Protein AF-A0A353LZK9-F1 (afdb_monomer_lite)

Foldseek 3Di:
DDDPVVVVVLVVVLLVQLVVQLVVLVVVLVVVCVVLVLAQDDPPQCVPPQQVVCVVVVDDDDVSQQSNVCRPVSHRDNPDDRSSCCRNPVDVVVDVVVCVQVVQQQLCCCVVPVPDDDPQQQWDQDPNWIAGSVRDTDDPVVRLVSQLVDQWDKDDGRGPDDPPPLIDIAHHPSSDSVNVSVSSD

Sequence (185 aa):
MRSDARRMLDTVFGAIEAKYRGHHYRRSTKRRLRQSDGGYRNDKEYKSIVVPYWQRFGQRPRQYWYSLFCVRSKQMDPRYIPDDMWFARVLPYYSNMQFRRAYEDKCMHSVLFPELSRPKTIVMNIAGVFYDGSFRIIGKEEAVQTCLREHEFLIKPSIDSGEGRLITFFSGDEVNRDAIQKTID

Radius of gyration: 21.45 Å; chains: 1; bounding box: 53×30×54 Å

Secondary structure (DSSP, 8-state):
---HHHHHHHHHHHHHHHHHHHHHHHHHHHHHHHHTTT----HHHIIIIIHHHHHTTT----HHHHHHHTTTT-S--TTPPPHHHIIIIIHHHHS-GGGHHHHS-TTTHHHH-TTS------EEEETTEEEETTS-EE-HHHHHHHHHT-SEEEE--SSS--TTTT-EEEEGGG--HHHHHHHH-

pLDDT: mean 92.76, std 5.36, range [59.0, 98.44]

Structure (mmCIF, N/CA/C/O backbone):
data_AF-A0A353LZK9-F1
#
_entry.id   AF-A0A353LZK9-F1
#
loop_
_atom_site.group_PDB
_atom_site.id
_atom_site.type_symbol
_atom_site.label_atom_id
_atom_site.label_alt_id
_atom_site.label_comp_id
_atom_site.label_asym_id
_atom_site.label_entity_id
_atom_site.label_seq_id
_atom_site.pdbx_PDB_ins_code
_atom_site.Cartn_x
_atom_site.Cartn_y
_atom_site.Cartn_z
_atom_site.occupancy
_atom_site.B_iso_or_equiv
_atom_site.auth_seq_id
_atom_site.auth_comp_id
_atom_site.auth_asym_id
_atom_site.auth_atom_id
_atom_site.pdbx_PDB_model_num
ATOM 1 N N . MET A 1 1 ? -25.154 -0.385 -19.866 1.00 59.00 1 MET A N 1
ATOM 2 C CA . MET A 1 1 ? -24.100 0.126 -20.777 1.00 59.00 1 MET A CA 1
ATOM 3 C C . MET A 1 1 ? -23.653 1.496 -20.280 1.00 59.00 1 MET A C 1
ATOM 5 O O . MET A 1 1 ? -24.521 2.283 -19.924 1.00 59.00 1 MET A O 1
ATOM 9 N N . ARG A 1 2 ? -22.344 1.780 -20.181 1.00 74.88 2 ARG A N 1
ATOM 10 C CA . ARG A 1 2 ? -21.868 3.139 -19.838 1.00 74.88 2 ARG A CA 1
ATOM 11 C C . ARG A 1 2 ? -22.071 4.058 -21.046 1.00 74.88 2 ARG A C 1
ATOM 13 O O . ARG A 1 2 ? -21.853 3.607 -22.166 1.00 74.88 2 ARG A O 1
ATOM 20 N N . SER A 1 3 ? -22.460 5.313 -20.826 1.00 90.50 3 SER A N 1
ATOM 21 C CA . SER A 1 3 ? -22.534 6.300 -21.910 1.00 90.50 3 SER A CA 1
ATOM 22 C C . SER A 1 3 ? -21.141 6.595 -22.475 1.00 90.50 3 SER A C 1
ATOM 24 O O . SER A 1 3 ? -20.140 6.513 -21.754 1.00 90.50 3 SER A O 1
ATOM 26 N N . ASP A 1 4 ? -21.065 6.979 -23.750 1.00 91.56 4 ASP A N 1
ATOM 27 C CA . ASP A 1 4 ? -19.792 7.332 -24.393 1.00 91.56 4 ASP A CA 1
ATOM 28 C C . ASP A 1 4 ? -19.096 8.498 -23.683 1.00 91.56 4 ASP A C 1
ATOM 30 O O . ASP A 1 4 ? -17.884 8.459 -23.465 1.00 91.56 4 ASP A O 1
ATOM 34 N N . ALA A 1 5 ? -19.877 9.479 -23.219 1.00 91.31 5 ALA A N 1
ATOM 35 C CA . ALA A 1 5 ? -19.383 10.580 -22.398 1.00 91.31 5 ALA A CA 1
ATOM 36 C C . ALA A 1 5 ? -18.709 10.072 -21.113 1.00 91.31 5 ALA A C 1
ATOM 38 O O . ALA A 1 5 ? -17.608 10.506 -20.772 1.00 91.31 5 ALA A O 1
ATOM 39 N N . ARG A 1 6 ? -19.321 9.101 -20.418 1.00 87.81 6 ARG A N 1
ATOM 40 C CA . ARG A 1 6 ? -18.735 8.531 -19.200 1.00 87.81 6 ARG A CA 1
ATOM 41 C C . ARG A 1 6 ? -17.463 7.744 -19.498 1.00 87.81 6 ARG A C 1
ATOM 43 O O . ARG A 1 6 ? -16.485 7.890 -18.771 1.00 87.81 6 ARG A O 1
ATOM 50 N N . ARG A 1 7 ? -17.448 6.957 -20.577 1.00 87.00 7 A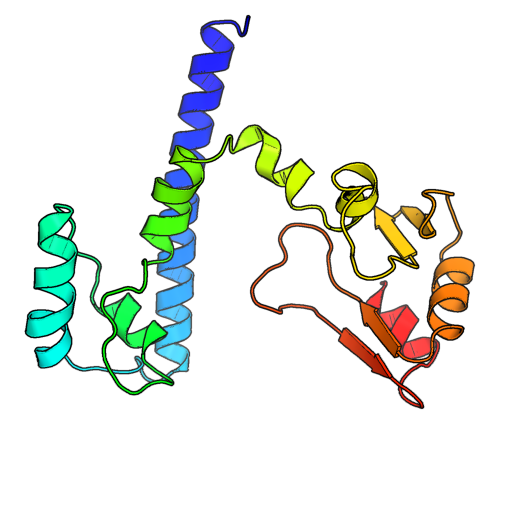RG A N 1
ATOM 51 C CA . ARG A 1 7 ? -16.252 6.218 -21.012 1.00 87.00 7 ARG A CA 1
ATOM 52 C C . ARG A 1 7 ? -15.091 7.167 -21.316 1.00 87.00 7 ARG A C 1
ATOM 54 O O . ARG A 1 7 ? -13.961 6.890 -20.917 1.00 87.00 7 ARG A O 1
ATOM 61 N N . MET A 1 8 ? -15.366 8.286 -21.984 1.00 90.25 8 MET A N 1
ATOM 62 C CA . MET A 1 8 ? -14.363 9.312 -22.267 1.00 90.25 8 MET A CA 1
ATOM 63 C C . MET A 1 8 ? -13.794 9.908 -20.974 1.00 90.25 8 MET A C 1
ATOM 65 O O . MET A 1 8 ? -12.577 9.937 -20.806 1.00 90.25 8 MET A O 1
ATOM 69 N N . LEU A 1 9 ? -14.655 10.316 -20.035 1.00 90.00 9 LEU A N 1
ATOM 70 C CA . LEU A 1 9 ? -14.226 10.869 -18.744 1.00 90.00 9 LEU A CA 1
ATOM 71 C C . LEU A 1 9 ? -13.387 9.875 -17.932 1.00 90.00 9 LEU A C 1
ATOM 73 O O . LEU A 1 9 ? -12.322 10.242 -17.440 1.00 90.00 9 LEU A O 1
ATOM 77 N N . ASP A 1 10 ? -13.823 8.615 -17.841 1.00 88.25 10 ASP A N 1
ATOM 78 C CA . ASP A 1 10 ? -13.082 7.561 -17.139 1.00 88.25 10 ASP A CA 1
ATOM 79 C C . ASP A 1 10 ? -11.691 7.345 -17.772 1.00 88.25 10 ASP A C 1
ATOM 81 O O . ASP A 1 10 ? -10.702 7.164 -17.061 1.00 88.25 10 ASP A O 1
ATOM 85 N N . THR A 1 11 ? -11.599 7.414 -19.106 1.00 88.81 11 THR A N 1
ATOM 86 C CA . THR A 1 11 ? -10.334 7.279 -19.851 1.00 88.81 11 THR A CA 1
ATOM 87 C C . THR A 1 11 ? -9.387 8.441 -19.561 1.00 88.81 11 THR A C 1
ATOM 89 O O . THR A 1 11 ? -8.207 8.229 -19.276 1.00 88.81 11 THR A O 1
ATOM 92 N N . VAL A 1 12 ? -9.898 9.675 -19.591 1.00 91.75 12 VAL A N 1
ATOM 93 C CA . VAL A 1 12 ? -9.116 10.878 -19.271 1.00 91.75 12 VAL A CA 1
ATOM 94 C C . VAL A 1 12 ? -8.623 10.825 -17.828 1.00 91.75 12 VAL A C 1
ATOM 96 O O . VAL A 1 12 ? -7.435 11.034 -17.578 1.00 91.75 12 VAL A O 1
ATOM 99 N N . PHE A 1 13 ? -9.506 10.483 -16.888 1.00 90.12 13 PHE A N 1
ATOM 100 C CA . PHE A 1 13 ? -9.150 10.330 -15.481 1.00 90.12 13 PHE A CA 1
ATOM 101 C C . PHE A 1 13 ? -8.054 9.275 -15.291 1.00 90.12 13 PHE A C 1
ATOM 103 O O . PHE A 1 13 ? -7.034 9.563 -14.665 1.00 90.12 13 PHE A O 1
ATOM 110 N N . GLY A 1 14 ? -8.210 8.093 -15.896 1.00 90.94 14 GLY A N 1
ATOM 111 C CA . GLY A 1 14 ? -7.209 7.028 -15.828 1.00 90.94 14 GLY A CA 1
ATOM 112 C C . GLY A 1 14 ? -5.849 7.459 -16.385 1.00 90.94 14 GLY A C 1
ATOM 113 O O . GLY A 1 14 ? -4.813 7.180 -15.781 1.00 90.94 14 GLY A O 1
ATOM 114 N N . ALA A 1 15 ? -5.831 8.210 -17.490 1.00 91.75 15 ALA A N 1
ATOM 115 C CA . ALA A 1 15 ? -4.596 8.738 -18.067 1.00 91.75 15 ALA A CA 1
ATOM 116 C C . ALA A 1 15 ? -3.911 9.778 -17.159 1.00 91.75 15 ALA A C 1
ATOM 118 O O . ALA A 1 15 ? -2.680 9.780 -17.038 1.00 91.75 15 ALA A O 1
ATOM 119 N N . ILE A 1 16 ? -4.685 10.654 -16.510 1.00 94.19 16 ILE A N 1
ATOM 120 C CA . ILE A 1 16 ? -4.170 11.628 -15.537 1.00 94.19 16 ILE A CA 1
ATOM 121 C C . ILE A 1 16 ? -3.604 10.902 -14.315 1.00 94.19 16 ILE A C 1
ATOM 123 O O . ILE A 1 16 ? -2.472 11.177 -13.914 1.00 94.19 16 ILE A O 1
ATOM 127 N N . GLU A 1 17 ? -4.344 9.939 -13.762 1.00 92.31 17 GLU A N 1
ATOM 128 C CA . GLU A 1 17 ? -3.917 9.157 -12.603 1.00 92.31 17 GLU A CA 1
ATOM 129 C C . GLU A 1 17 ? -2.629 8.375 -12.898 1.00 92.31 17 GLU A C 1
ATOM 131 O O . GLU A 1 17 ? -1.684 8.422 -12.108 1.00 92.31 17 GLU A O 1
ATOM 136 N N . ALA A 1 18 ? -2.538 7.726 -14.062 1.00 93.69 18 ALA A N 1
ATOM 137 C CA . ALA A 1 18 ? -1.337 7.019 -14.500 1.00 93.69 18 ALA A CA 1
ATOM 138 C C . ALA A 1 18 ? -0.114 7.950 -14.572 1.00 93.69 18 ALA A C 1
ATOM 140 O O . ALA A 1 18 ? 0.955 7.629 -14.041 1.00 93.69 18 ALA A O 1
ATOM 141 N N . LYS A 1 19 ? -0.265 9.139 -15.174 1.00 95.38 19 LYS A N 1
ATOM 142 C CA . LYS A 1 19 ? 0.810 10.146 -15.241 1.00 95.38 19 LYS A CA 1
ATOM 143 C C . LYS A 1 19 ? 1.218 10.631 -13.852 1.00 95.38 19 LYS A C 1
ATOM 145 O O . LYS A 1 19 ? 2.417 10.707 -13.566 1.00 95.38 19 LYS A O 1
ATOM 150 N N . TYR A 1 20 ? 0.244 10.926 -12.992 1.00 95.25 20 TYR A N 1
ATOM 151 C CA . TYR A 1 20 ? 0.483 11.335 -11.611 1.00 95.25 20 TYR A CA 1
ATOM 152 C C . TYR A 1 20 ? 1.258 10.261 -10.838 1.00 95.25 20 TYR A C 1
ATOM 154 O O . TYR A 1 20 ? 2.310 10.566 -10.277 1.00 95.25 20 TYR A O 1
ATOM 162 N N . ARG A 1 21 ? 0.808 8.999 -10.872 1.00 93.00 21 ARG A N 1
ATOM 163 C CA . ARG A 1 21 ? 1.474 7.869 -10.200 1.00 93.00 21 ARG A CA 1
ATOM 164 C C . ARG A 1 21 ? 2.902 7.699 -10.701 1.00 93.00 21 ARG A C 1
ATOM 166 O O . ARG A 1 21 ? 3.831 7.665 -9.896 1.00 93.00 21 ARG A O 1
ATOM 173 N N . GLY A 1 22 ? 3.097 7.691 -12.019 1.00 96.06 22 GLY A N 1
ATOM 174 C CA . GLY A 1 22 ? 4.430 7.622 -12.614 1.00 96.06 22 GLY A CA 1
ATOM 175 C C . GLY A 1 22 ? 5.351 8.736 -12.103 1.00 96.06 22 GLY A C 1
ATOM 176 O O . GLY A 1 22 ? 6.487 8.472 -11.719 1.00 96.06 22 GLY A O 1
ATOM 177 N N . HIS A 1 23 ? 4.874 9.982 -12.031 1.00 95.94 23 HIS A N 1
ATOM 178 C CA . HIS A 1 23 ? 5.654 11.089 -11.470 1.00 95.94 23 HIS A CA 1
ATOM 179 C C . HIS A 1 23 ? 5.926 10.921 -9.964 1.00 95.94 23 HIS A C 1
ATOM 181 O O . HIS A 1 23 ? 7.068 11.083 -9.523 1.00 95.94 23 HIS A O 1
ATOM 187 N N . HIS A 1 24 ? 4.898 10.577 -9.188 1.00 94.88 24 HIS A N 1
ATOM 188 C CA . HIS A 1 24 ? 4.967 10.400 -7.741 1.00 94.88 24 HIS A CA 1
ATOM 189 C C . HIS A 1 24 ? 6.022 9.357 -7.347 1.00 94.88 24 HIS A C 1
ATOM 191 O O . HIS A 1 24 ? 6.932 9.665 -6.573 1.00 94.88 24 HIS A O 1
ATOM 197 N N . TYR A 1 25 ? 5.973 8.160 -7.942 1.00 94.62 25 TYR A N 1
ATOM 198 C CA . TYR A 1 25 ? 6.921 7.086 -7.633 1.00 94.62 25 TYR A CA 1
ATOM 199 C C . TYR A 1 25 ? 8.352 7.435 -8.057 1.00 94.62 25 TYR A C 1
ATOM 201 O O . TYR A 1 25 ? 9.287 7.207 -7.293 1.00 94.62 25 TYR A O 1
ATOM 209 N N . ARG A 1 26 ? 8.549 8.113 -9.198 1.00 95.44 26 ARG A N 1
ATOM 210 C CA . ARG A 1 26 ? 9.879 8.630 -9.581 1.00 95.44 26 ARG A CA 1
ATOM 211 C C . ARG A 1 26 ? 10.438 9.604 -8.549 1.00 95.44 26 ARG A C 1
ATOM 213 O O . ARG A 1 26 ? 11.620 9.531 -8.207 1.00 95.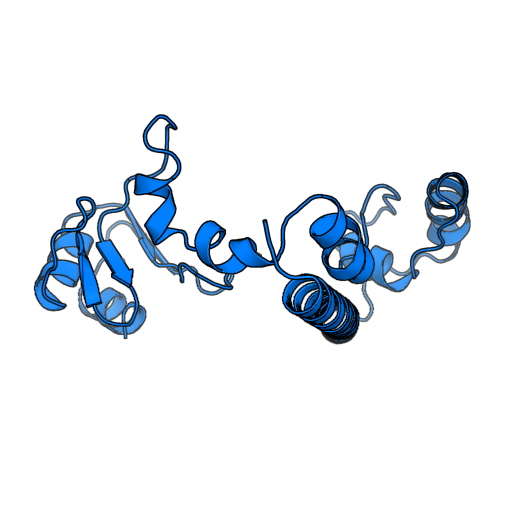44 26 ARG A O 1
ATOM 220 N N . ARG A 1 27 ? 9.616 10.546 -8.078 1.00 95.19 27 ARG A N 1
ATOM 221 C CA . ARG A 1 27 ? 10.025 11.548 -7.084 1.00 95.19 27 ARG A CA 1
ATOM 222 C C . ARG A 1 27 ? 10.348 10.887 -5.742 1.00 95.19 27 ARG A C 1
ATOM 224 O O . ARG A 1 27 ? 11.391 11.194 -5.165 1.00 95.19 27 ARG A O 1
ATOM 231 N N . SER A 1 28 ? 9.500 9.962 -5.291 1.00 92.50 28 SER A N 1
ATOM 232 C CA . SER A 1 28 ? 9.700 9.187 -4.060 1.00 92.50 28 SER A CA 1
ATOM 233 C C . SER A 1 28 ? 11.008 8.389 -4.101 1.00 92.50 28 SER A C 1
ATOM 235 O O . SER A 1 28 ? 11.845 8.516 -3.209 1.00 92.50 28 SER A O 1
ATOM 237 N N . THR A 1 29 ? 11.267 7.669 -5.192 1.00 93.62 29 THR A N 1
ATOM 238 C CA . THR A 1 29 ? 12.495 6.881 -5.367 1.00 93.62 29 THR A CA 1
ATOM 239 C C . THR A 1 29 ? 13.751 7.731 -5.389 1.00 93.62 29 THR A C 1
ATOM 241 O O . THR A 1 29 ? 14.727 7.397 -4.722 1.00 93.62 29 THR A O 1
ATOM 244 N N . LYS A 1 30 ? 13.738 8.875 -6.081 1.00 93.81 30 LYS A N 1
ATOM 245 C CA . LYS A 1 30 ? 14.874 9.809 -6.045 1.00 93.81 30 LYS A CA 1
ATOM 246 C C . LYS A 1 30 ? 15.154 10.318 -4.631 1.00 93.81 30 LYS A C 1
ATOM 248 O O . LYS A 1 30 ? 16.317 10.462 -4.265 1.00 93.81 30 LYS A O 1
ATOM 253 N N . ARG A 1 31 ? 14.113 10.577 -3.832 1.00 93.56 31 ARG A N 1
ATOM 254 C CA . ARG A 1 31 ? 14.266 10.940 -2.416 1.00 93.56 31 ARG A CA 1
ATOM 255 C C . ARG A 1 31 ? 14.884 9.790 -1.615 1.00 93.56 31 ARG A C 1
ATOM 257 O O . ARG A 1 31 ? 15.848 10.036 -0.900 1.00 93.56 31 ARG A O 1
ATOM 264 N N . ARG A 1 32 ? 14.386 8.559 -1.773 1.00 92.25 32 ARG A N 1
ATOM 265 C CA . ARG A 1 32 ? 14.916 7.362 -1.091 1.00 92.25 32 ARG A CA 1
ATOM 266 C C . ARG A 1 32 ? 16.385 7.116 -1.432 1.00 92.25 32 ARG A C 1
ATOM 268 O O . ARG A 1 32 ? 17.190 6.905 -0.540 1.00 92.25 32 ARG A O 1
ATOM 275 N N . LEU A 1 33 ? 16.757 7.245 -2.704 1.00 93.38 33 LEU A N 1
ATOM 276 C CA . LEU A 1 33 ? 18.149 7.123 -3.135 1.00 93.38 33 LEU A CA 1
ATOM 277 C C . LEU A 1 33 ? 19.058 8.152 -2.465 1.00 93.38 33 LEU A C 1
ATOM 279 O O . LEU A 1 33 ? 20.133 7.785 -2.013 1.00 93.38 33 LEU A O 1
ATOM 283 N N . ARG A 1 34 ? 18.632 9.417 -2.341 1.00 91.19 34 ARG A N 1
ATOM 284 C CA . ARG A 1 34 ? 19.410 10.442 -1.618 1.00 91.19 34 ARG A CA 1
ATOM 285 C C . ARG A 1 34 ? 19.631 10.077 -0.147 1.00 91.19 34 ARG A C 1
ATOM 287 O O . ARG A 1 34 ? 20.680 10.388 0.391 1.00 91.19 34 ARG A O 1
ATOM 294 N N . GLN A 1 35 ? 18.666 9.404 0.479 1.00 89.06 35 GLN A N 1
ATOM 295 C CA . GLN A 1 35 ? 18.766 8.929 1.864 1.00 89.06 35 GLN A CA 1
ATOM 296 C C . GLN A 1 35 ? 19.632 7.665 2.009 1.00 89.06 35 GLN A C 1
ATOM 298 O O . GLN A 1 35 ? 19.995 7.305 3.120 1.00 89.06 35 GLN A O 1
ATOM 303 N N . SER A 1 36 ? 19.951 6.982 0.907 1.00 86.44 36 SER A N 1
ATOM 304 C CA . SER A 1 36 ? 20.739 5.742 0.880 1.00 86.44 36 SER A CA 1
ATOM 305 C C . SER A 1 36 ? 22.071 5.908 0.141 1.00 86.44 36 SER A C 1
ATOM 307 O O . SER A 1 36 ? 22.522 4.966 -0.506 1.00 86.44 36 SER A O 1
ATOM 309 N N . ASP A 1 37 ? 22.651 7.112 0.149 1.00 88.75 37 ASP A N 1
ATOM 310 C CA . ASP A 1 37 ? 23.903 7.451 -0.555 1.00 88.75 37 ASP A CA 1
ATOM 311 C C . ASP A 1 37 ? 23.913 7.066 -2.059 1.00 88.75 37 ASP A C 1
ATOM 313 O O . ASP A 1 37 ? 24.898 6.680 -2.688 1.00 88.75 37 ASP A O 1
ATOM 317 N N . GLY A 1 38 ? 22.744 7.153 -2.693 1.00 87.06 38 GLY A N 1
ATOM 318 C CA . GLY A 1 38 ? 22.512 6.774 -4.087 1.00 87.06 38 GLY A CA 1
ATOM 319 C C . GLY A 1 38 ? 22.464 5.268 -4.361 1.00 87.06 38 GLY A C 1
ATOM 320 O O . GLY A 1 38 ? 22.467 4.883 -5.530 1.00 87.06 38 GLY A O 1
ATOM 321 N N . GLY A 1 39 ? 22.362 4.434 -3.326 1.00 92.69 39 GLY A N 1
ATOM 322 C CA . GLY A 1 39 ? 22.070 3.007 -3.428 1.00 92.69 39 GLY A CA 1
ATOM 323 C C . GLY A 1 39 ? 23.198 2.162 -4.027 1.00 92.69 39 GLY A C 1
ATOM 324 O O . GLY A 1 39 ? 24.371 2.518 -3.977 1.00 92.69 39 GLY A O 1
ATOM 325 N N . TYR A 1 40 ? 22.847 1.005 -4.589 1.00 94.50 40 TYR A N 1
ATOM 326 C CA . TYR A 1 40 ? 23.799 0.081 -5.204 1.00 94.50 40 TYR A CA 1
ATOM 327 C C . TYR A 1 40 ? 24.131 0.513 -6.643 1.00 94.50 40 TYR A C 1
ATOM 329 O O . TYR A 1 40 ? 23.349 0.323 -7.579 1.00 94.50 40 TYR A O 1
ATOM 337 N N . ARG A 1 41 ? 25.291 1.146 -6.837 1.00 92.38 41 ARG A N 1
ATOM 338 C CA . ARG A 1 41 ? 25.715 1.672 -8.145 1.00 92.38 41 ARG A CA 1
ATOM 339 C C . ARG A 1 41 ? 26.620 0.673 -8.859 1.00 92.38 41 ARG A C 1
ATOM 341 O O . ARG A 1 41 ? 27.780 0.523 -8.500 1.00 92.38 41 ARG A O 1
ATOM 348 N N . ASN A 1 42 ? 26.088 0.019 -9.890 1.00 94.31 42 ASN A N 1
ATOM 349 C CA . ASN A 1 42 ? 26.859 -0.872 -10.753 1.00 94.31 42 ASN A CA 1
ATOM 350 C C . ASN A 1 42 ? 26.436 -0.713 -12.222 1.00 94.31 42 ASN A C 1
ATOM 352 O O . ASN A 1 42 ? 25.527 -1.382 -12.714 1.00 94.31 42 ASN A O 1
ATOM 356 N N . ASP A 1 43 ? 27.082 0.224 -12.919 1.00 95.31 43 ASP A N 1
ATOM 357 C CA . ASP A 1 43 ? 26.794 0.552 -14.322 1.00 95.31 43 ASP A CA 1
ATOM 358 C C . ASP A 1 43 ? 27.087 -0.613 -15.268 1.00 95.31 43 ASP A C 1
ATOM 360 O O . ASP A 1 43 ? 26.393 -0.783 -16.275 1.00 95.31 43 ASP A O 1
ATOM 364 N N . LYS A 1 44 ? 28.118 -1.406 -14.950 1.00 96.38 44 LYS A N 1
ATOM 365 C CA . LYS A 1 44 ? 28.516 -2.570 -15.744 1.00 96.38 44 LYS A CA 1
ATOM 366 C C . LYS A 1 44 ? 27.422 -3.631 -15.691 1.00 96.38 44 LYS A C 1
ATOM 368 O O . LYS A 1 44 ? 26.908 -3.993 -16.745 1.00 96.38 44 LYS A O 1
ATOM 373 N N . GLU A 1 45 ? 26.999 -4.034 -14.491 1.00 96.31 45 GLU A N 1
ATOM 374 C CA . GLU A 1 45 ? 25.912 -5.006 -14.310 1.00 96.31 45 GLU A CA 1
ATOM 375 C C . GLU A 1 45 ? 24.582 -4.509 -14.878 1.00 96.31 45 GLU A C 1
ATOM 377 O O . GLU A 1 45 ? 23.867 -5.260 -15.533 1.00 96.31 45 GLU A O 1
ATOM 382 N N . TYR A 1 46 ? 24.240 -3.231 -14.698 1.00 97.38 46 TYR A N 1
ATOM 383 C CA . TYR A 1 46 ? 23.014 -2.692 -15.286 1.00 97.38 46 TYR A CA 1
ATOM 384 C C . TYR A 1 46 ? 23.009 -2.818 -16.822 1.00 97.38 46 TYR A C 1
ATOM 386 O O . TYR A 1 46 ? 22.010 -3.238 -17.413 1.00 97.38 46 TYR A O 1
ATOM 394 N N . LYS A 1 47 ? 24.125 -2.486 -17.484 1.00 97.56 47 LYS A N 1
ATOM 395 C CA . LYS A 1 47 ? 24.238 -2.585 -18.947 1.00 97.56 47 LYS A CA 1
ATOM 396 C C . LYS A 1 47 ? 24.277 -4.032 -19.441 1.00 97.56 47 LYS A C 1
ATOM 398 O O . LYS A 1 47 ? 23.720 -4.285 -20.503 1.00 97.56 47 LYS A O 1
ATOM 403 N N . SER A 1 48 ? 24.911 -4.953 -18.712 1.00 97.62 48 SER A N 1
ATOM 404 C CA . SER A 1 48 ? 25.058 -6.351 -19.142 1.00 97.62 48 SER A CA 1
ATOM 405 C C . SER A 1 48 ? 23.883 -7.254 -18.756 1.00 97.62 48 SER A C 1
ATOM 407 O O . SER A 1 48 ? 23.613 -8.214 -19.468 1.00 97.62 48 SER A O 1
ATOM 409 N N . ILE A 1 49 ? 23.169 -6.953 -17.667 1.00 97.38 49 ILE A N 1
ATOM 410 C CA . ILE A 1 49 ? 22.105 -7.810 -17.116 1.00 97.38 49 ILE A CA 1
ATOM 411 C C . ILE A 1 49 ? 20.726 -7.192 -17.363 1.00 97.38 49 ILE A C 1
ATOM 413 O O . ILE A 1 49 ? 19.844 -7.817 -17.953 1.00 97.38 49 ILE A O 1
ATOM 417 N N . VAL A 1 50 ? 20.522 -5.947 -16.926 1.00 97.88 50 VAL A N 1
ATOM 418 C CA . VAL A 1 50 ? 19.191 -5.320 -16.917 1.00 97.88 50 VAL A CA 1
ATOM 419 C C . VAL A 1 50 ? 18.753 -4.906 -18.315 1.00 97.88 50 VAL A C 1
ATOM 421 O O . VAL A 1 50 ? 17.637 -5.218 -18.726 1.00 97.88 50 VAL A O 1
ATOM 424 N N . VAL A 1 51 ? 19.609 -4.215 -19.072 1.00 97.94 51 VAL A N 1
ATOM 425 C CA . VAL A 1 51 ? 19.230 -3.726 -20.407 1.00 97.94 51 VAL A CA 1
ATOM 426 C C . VAL A 1 51 ? 18.824 -4.874 -21.351 1.00 97.94 51 VAL A C 1
ATOM 428 O O . VAL A 1 51 ? 17.719 -4.786 -21.892 1.00 97.94 51 VAL A O 1
ATOM 431 N N . PRO A 1 52 ? 19.602 -5.965 -21.512 1.00 98.12 52 PRO A N 1
ATOM 432 C CA . PRO A 1 52 ? 19.216 -7.070 -22.395 1.00 98.12 52 PRO A CA 1
ATOM 433 C C . PRO A 1 52 ? 17.933 -7.776 -21.946 1.00 98.12 52 PRO A C 1
ATOM 435 O O . PRO A 1 52 ? 17.072 -8.088 -22.769 1.00 98.12 52 PRO A O 1
ATOM 438 N N . TYR A 1 53 ? 17.744 -7.959 -20.633 1.00 98.19 53 TYR A N 1
ATOM 439 C CA . TYR A 1 53 ? 16.526 -8.565 -20.088 1.00 98.19 53 TYR A CA 1
ATOM 440 C C . TYR A 1 53 ? 15.265 -7.779 -20.460 1.00 98.19 53 TYR A C 1
ATOM 442 O O . TYR A 1 53 ? 14.217 -8.388 -20.668 1.00 98.19 53 TYR A O 1
ATOM 450 N N . TRP A 1 54 ? 15.333 -6.446 -20.522 1.00 97.94 54 TRP A N 1
ATOM 451 C CA . TRP A 1 54 ? 14.168 -5.601 -20.811 1.00 97.94 54 TRP A CA 1
ATOM 452 C C . TRP A 1 54 ? 13.976 -5.283 -22.296 1.00 97.94 54 TRP A C 1
ATOM 454 O O . TRP A 1 54 ? 12.853 -4.979 -22.710 1.00 97.94 54 TRP A O 1
ATOM 464 N N . GLN A 1 55 ? 15.020 -5.434 -23.115 1.00 97.56 55 GLN A N 1
ATOM 465 C CA . GLN A 1 55 ? 14.938 -5.277 -24.570 1.00 97.56 55 GLN A CA 1
ATOM 466 C C . GLN A 1 55 ? 13.921 -6.224 -25.215 1.00 97.56 55 GLN A C 1
ATOM 468 O O . GLN A 1 55 ? 13.197 -5.793 -26.109 1.00 97.56 55 GLN A O 1
ATOM 473 N N . ARG A 1 56 ? 13.772 -7.460 -24.718 1.00 96.75 56 ARG A N 1
ATOM 474 C CA . ARG A 1 56 ? 12.739 -8.400 -25.208 1.00 96.75 56 ARG A CA 1
ATOM 475 C C . ARG A 1 56 ? 11.299 -7.916 -25.006 1.00 96.75 56 ARG A C 1
ATOM 477 O O . ARG A 1 56 ? 10.393 -8.435 -25.641 1.00 96.75 56 ARG A O 1
ATOM 484 N N . PHE A 1 57 ? 11.089 -6.924 -24.138 1.00 95.62 57 PHE A N 1
ATOM 485 C CA . PHE A 1 57 ? 9.796 -6.265 -23.927 1.00 95.62 57 PHE A CA 1
ATOM 486 C C . PHE A 1 57 ? 9.713 -4.893 -24.620 1.00 95.62 57 PHE A C 1
ATOM 488 O O . PHE A 1 57 ? 8.765 -4.138 -24.395 1.00 95.62 57 PHE A O 1
ATOM 495 N N . GLY A 1 58 ? 10.730 -4.512 -25.402 1.00 96.56 58 GLY A N 1
ATOM 496 C CA . GLY A 1 58 ? 10.837 -3.182 -26.002 1.00 96.56 58 GLY A CA 1
ATOM 497 C C . GLY A 1 58 ? 10.923 -2.058 -24.963 1.00 96.56 58 GLY A C 1
ATOM 498 O O . GLY A 1 58 ? 10.480 -0.941 -25.223 1.00 96.56 58 GLY A O 1
ATOM 499 N N . GLN A 1 59 ? 11.426 -2.343 -23.756 1.00 96.25 59 GLN A N 1
ATOM 500 C CA . GLN A 1 59 ? 11.542 -1.366 -22.673 1.00 96.25 59 GLN A CA 1
ATOM 501 C C . GLN A 1 59 ? 13.002 -1.165 -22.262 1.00 96.25 59 GLN A C 1
ATOM 503 O O . GLN A 1 59 ? 13.846 -2.048 -22.391 1.00 96.25 59 GLN A O 1
ATOM 508 N N . ARG A 1 60 ? 13.286 0.008 -21.692 1.00 96.38 60 ARG A N 1
ATOM 509 C CA . ARG A 1 60 ? 14.555 0.302 -21.020 1.00 96.38 60 ARG A CA 1
ATOM 510 C C . ARG A 1 60 ? 14.279 1.040 -19.709 1.00 96.38 60 ARG A C 1
ATOM 512 O O . ARG A 1 60 ? 14.225 2.274 -19.701 1.00 96.38 60 ARG A O 1
ATOM 519 N N . PRO A 1 61 ? 14.047 0.304 -18.610 1.00 96.44 61 PRO A N 1
ATOM 520 C CA . PRO A 1 61 ? 13.946 0.871 -17.271 1.00 96.44 61 PRO A CA 1
ATOM 521 C C . PRO A 1 61 ? 15.094 1.818 -16.935 1.00 96.44 61 PRO A C 1
ATOM 523 O O . PRO A 1 61 ? 16.203 1.645 -17.420 1.00 96.44 61 PRO A O 1
ATOM 526 N N . ARG A 1 62 ? 14.867 2.810 -16.073 1.00 96.19 62 ARG A N 1
ATOM 527 C CA . ARG A 1 62 ? 15.952 3.699 -15.632 1.00 96.19 62 ARG A CA 1
ATOM 528 C C . ARG A 1 62 ? 16.809 3.009 -14.569 1.00 96.19 62 ARG A C 1
ATOM 530 O O . ARG A 1 62 ? 16.269 2.473 -13.608 1.00 96.19 62 ARG A O 1
ATOM 537 N N . GLN A 1 63 ? 18.131 3.110 -14.695 1.00 95.88 63 GLN A N 1
ATOM 538 C CA . GLN A 1 63 ? 19.095 2.446 -13.808 1.00 95.88 63 GLN A CA 1
ATOM 539 C C . GLN A 1 63 ? 18.876 2.714 -12.316 1.00 95.88 63 GLN A C 1
ATOM 541 O O . GLN A 1 63 ? 19.032 1.807 -11.504 1.00 95.88 63 GLN A O 1
ATOM 546 N N . TYR A 1 64 ? 18.476 3.935 -11.950 1.00 95.62 64 TYR A N 1
ATOM 547 C CA . TYR A 1 64 ? 18.312 4.310 -10.545 1.00 95.62 64 TYR A CA 1
ATOM 548 C C . TYR A 1 64 ? 17.294 3.429 -9.797 1.00 95.62 64 TYR A C 1
ATOM 550 O O . TYR A 1 64 ? 17.374 3.314 -8.578 1.00 95.62 64 TYR A O 1
ATOM 558 N N . TRP A 1 65 ? 16.351 2.793 -10.503 1.00 97.06 65 TRP A N 1
ATOM 559 C CA . TRP A 1 65 ? 15.435 1.821 -9.906 1.00 97.06 65 TRP A CA 1
ATOM 560 C C . TRP A 1 65 ? 16.184 0.611 -9.360 1.00 97.06 65 TRP A C 1
ATOM 562 O O . TRP A 1 65 ? 16.005 0.246 -8.204 1.00 97.06 65 TRP A O 1
ATOM 572 N N . TYR A 1 66 ? 17.098 0.054 -10.148 1.00 96.38 66 TYR A N 1
ATOM 573 C CA . TYR A 1 66 ? 17.916 -1.085 -9.740 1.00 96.38 66 TYR A CA 1
ATOM 574 C C . TYR A 1 66 ? 18.950 -0.687 -8.694 1.00 96.38 66 TYR A C 1
ATOM 576 O O . TYR A 1 66 ? 19.222 -1.470 -7.787 1.00 96.38 66 TYR A O 1
ATOM 584 N N . SER A 1 67 ? 19.436 0.558 -8.737 1.00 95.50 67 SER A N 1
ATOM 585 C CA . SER A 1 67 ? 20.242 1.098 -7.643 1.00 95.50 67 SER A CA 1
ATOM 586 C C . SER A 1 67 ? 19.489 1.144 -6.319 1.00 95.50 67 SER A C 1
ATOM 588 O O . SER A 1 67 ? 20.109 0.940 -5.282 1.00 95.50 67 SER A O 1
ATOM 590 N N . LEU A 1 68 ? 18.170 1.361 -6.326 1.00 95.31 68 LEU A N 1
ATOM 591 C CA . LEU A 1 68 ? 17.355 1.292 -5.113 1.00 95.31 68 LEU A CA 1
ATOM 592 C C . LEU A 1 68 ? 17.049 -0.163 -4.718 1.00 95.31 68 LEU A C 1
ATOM 594 O O . LEU A 1 68 ? 17.248 -0.545 -3.568 1.00 95.31 68 LEU A O 1
ATOM 598 N N . PHE A 1 69 ? 16.562 -0.978 -5.652 1.00 94.56 69 PHE A N 1
ATOM 599 C CA . PHE A 1 69 ? 16.093 -2.335 -5.352 1.00 94.56 69 PHE A CA 1
ATOM 600 C C . PHE A 1 69 ? 17.216 -3.268 -4.894 1.00 94.56 69 PHE A C 1
ATOM 602 O O . PHE A 1 69 ? 17.015 -4.100 -4.012 1.00 94.56 69 PHE A O 1
ATOM 609 N N . CYS A 1 70 ? 18.425 -3.078 -5.421 1.00 94.50 70 CYS A N 1
ATOM 610 C CA . CYS A 1 70 ? 19.560 -3.954 -5.146 1.00 94.50 70 CYS A CA 1
ATOM 611 C C . CYS A 1 70 ? 20.435 -3.461 -3.978 1.00 94.50 70 CYS A C 1
ATOM 613 O O . CYS A 1 70 ? 21.515 -4.004 -3.747 1.00 94.50 70 CYS A O 1
ATOM 615 N N . VAL A 1 71 ? 19.987 -2.453 -3.206 1.00 92.44 71 VAL A N 1
ATOM 616 C CA . VAL A 1 71 ? 20.732 -1.943 -2.034 1.00 92.44 71 VAL A CA 1
ATOM 617 C C . VAL A 1 71 ? 21.058 -3.054 -1.041 1.00 92.44 71 VAL A C 1
ATOM 619 O O . VAL A 1 71 ? 22.164 -3.057 -0.498 1.00 92.44 71 VAL A O 1
ATOM 622 N N . ARG A 1 72 ? 20.115 -3.971 -0.794 1.00 91.12 72 ARG A N 1
ATOM 623 C CA . ARG A 1 72 ? 20.279 -5.058 0.182 1.00 91.12 72 ARG A CA 1
ATOM 624 C C . ARG A 1 72 ? 20.959 -6.290 -0.408 1.00 91.12 72 ARG A C 1
ATOM 626 O O . ARG A 1 72 ? 21.869 -6.807 0.223 1.00 91.12 72 ARG A O 1
ATOM 633 N N . SER A 1 73 ? 20.556 -6.729 -1.602 1.00 92.81 73 SER A N 1
ATOM 634 C CA . SER A 1 73 ? 21.114 -7.930 -2.244 1.00 92.81 73 SER A CA 1
ATOM 635 C C . SER A 1 73 ? 22.555 -7.754 -2.718 1.00 92.81 73 SER A C 1
ATOM 637 O O . SER A 1 73 ? 23.256 -8.745 -2.876 1.00 92.81 73 SER A O 1
ATOM 639 N N . LYS A 1 74 ? 22.989 -6.510 -2.981 1.00 92.94 74 LYS A N 1
ATOM 640 C CA . LYS A 1 74 ? 24.298 -6.188 -3.582 1.00 92.94 74 LYS A CA 1
ATOM 641 C C . LYS A 1 74 ? 24.555 -6.891 -4.923 1.00 92.94 74 LYS A C 1
ATOM 643 O O . LYS A 1 74 ? 25.703 -7.048 -5.323 1.00 92.94 74 LYS A O 1
ATOM 648 N N . GLN A 1 75 ? 23.485 -7.266 -5.618 1.00 92.75 75 GLN A N 1
ATOM 649 C CA . GLN A 1 75 ? 23.507 -7.928 -6.919 1.00 92.75 75 GLN A CA 1
ATOM 650 C C . GLN A 1 75 ? 22.356 -7.391 -7.767 1.00 92.75 75 GLN A C 1
ATOM 652 O O . GLN A 1 75 ? 21.224 -7.318 -7.271 1.00 92.75 75 GLN A O 1
ATOM 657 N N . MET A 1 76 ? 22.627 -7.037 -9.028 1.00 94.62 76 MET A N 1
ATOM 658 C CA . MET A 1 76 ? 21.578 -6.635 -9.967 1.00 94.62 76 MET A CA 1
ATOM 659 C C . MET A 1 76 ? 20.665 -7.811 -10.325 1.00 94.62 76 MET A C 1
ATOM 661 O O . MET A 1 76 ? 21.086 -8.767 -10.973 1.00 94.62 76 MET A O 1
ATOM 665 N N . ASP A 1 77 ? 19.385 -7.691 -9.974 1.00 96.12 77 ASP A N 1
ATOM 666 C CA . ASP A 1 77 ? 18.333 -8.589 -10.448 1.00 96.12 77 ASP A CA 1
ATOM 667 C C . ASP A 1 77 ? 17.468 -7.863 -11.492 1.00 96.12 77 ASP A C 1
ATOM 669 O O . ASP A 1 77 ? 16.787 -6.883 -11.166 1.00 96.12 77 ASP A O 1
ATOM 673 N N . PRO A 1 78 ? 17.468 -8.307 -12.760 1.00 97.25 78 PRO A N 1
ATOM 674 C CA . PRO A 1 78 ? 16.725 -7.631 -13.810 1.00 97.25 78 PRO A CA 1
ATOM 675 C C . PRO A 1 78 ? 15.208 -7.848 -13.718 1.00 97.25 78 PRO A C 1
ATOM 677 O O . PRO A 1 78 ? 14.462 -7.139 -14.395 1.00 97.25 78 PRO A O 1
ATOM 680 N N . ARG A 1 79 ? 14.738 -8.793 -12.889 1.00 96.69 79 ARG A N 1
ATOM 681 C CA . ARG A 1 79 ? 13.318 -9.156 -12.752 1.00 96.69 79 ARG A CA 1
ATOM 682 C C . ARG A 1 79 ? 12.502 -8.112 -11.994 1.00 96.69 79 ARG A C 1
ATOM 684 O O . ARG A 1 79 ? 11.278 -8.124 -12.104 1.00 96.69 79 ARG A O 1
ATOM 691 N N . TYR A 1 80 ? 13.147 -7.197 -11.266 1.00 96.75 80 TYR A N 1
ATOM 692 C CA . TYR A 1 80 ? 12.439 -6.100 -10.613 1.00 96.75 80 TYR A CA 1
ATOM 693 C C . TYR A 1 80 ? 11.748 -5.197 -11.637 1.00 96.75 80 TYR A C 1
ATOM 695 O O . TYR A 1 80 ? 12.384 -4.689 -12.565 1.00 96.75 80 TYR A O 1
ATOM 703 N N . ILE A 1 81 ? 10.453 -4.960 -11.427 1.00 96.94 81 ILE A N 1
ATOM 704 C CA . ILE A 1 81 ? 9.650 -4.022 -12.210 1.00 96.94 81 ILE A CA 1
ATOM 705 C C . ILE A 1 81 ? 9.745 -2.643 -11.540 1.00 96.94 81 ILE A C 1
ATOM 707 O O . ILE A 1 81 ? 9.389 -2.524 -10.371 1.00 96.94 81 ILE A O 1
ATOM 711 N N . PRO A 1 82 ? 10.195 -1.590 -12.244 1.00 97.00 82 PRO A N 1
ATOM 712 C CA . PRO A 1 82 ? 10.172 -0.228 -11.718 1.00 97.00 82 PRO A CA 1
ATOM 713 C C . PRO A 1 82 ? 8.783 0.219 -11.258 1.00 97.00 82 PRO A C 1
ATOM 715 O O . PRO A 1 82 ? 7.815 0.059 -12.004 1.00 97.00 82 PRO A O 1
ATOM 718 N N . ASP A 1 83 ? 8.680 0.877 -10.101 1.00 95.75 83 ASP A N 1
ATOM 719 C CA . ASP A 1 83 ? 7.378 1.304 -9.566 1.00 95.75 83 ASP A CA 1
ATOM 720 C C . ASP A 1 83 ? 6.664 2.293 -10.498 1.00 95.75 83 ASP A C 1
ATOM 722 O O . ASP A 1 83 ? 5.444 2.247 -10.655 1.00 95.75 83 ASP A O 1
ATOM 7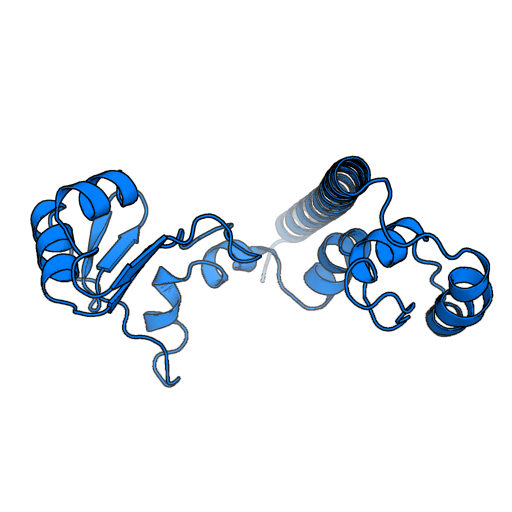26 N N . ASP A 1 84 ? 7.407 3.171 -11.183 1.00 96.50 84 ASP A N 1
ATOM 727 C CA . ASP A 1 84 ? 6.810 4.085 -12.163 1.00 96.50 84 ASP A CA 1
ATOM 728 C C . ASP A 1 84 ? 6.240 3.372 -13.388 1.00 96.50 84 ASP A C 1
ATOM 730 O O . ASP A 1 84 ? 5.376 3.929 -14.058 1.00 96.50 84 ASP A O 1
ATOM 734 N N . MET A 1 85 ? 6.704 2.162 -13.687 1.00 96.25 85 MET A N 1
ATOM 735 C CA . MET A 1 85 ? 6.136 1.306 -14.719 1.00 96.25 85 MET A CA 1
ATOM 736 C C . MET A 1 85 ? 4.969 0.489 -14.163 1.00 96.25 85 MET A C 1
ATOM 738 O O . MET A 1 85 ? 3.911 0.441 -14.794 1.00 96.25 85 MET A O 1
ATOM 742 N N . TRP A 1 86 ? 5.134 -0.110 -12.982 1.00 95.75 86 TRP A N 1
ATOM 743 C CA . TRP A 1 86 ? 4.102 -0.914 -12.335 1.00 95.75 86 TRP A CA 1
ATOM 744 C C . TRP A 1 86 ? 2.824 -0.102 -12.107 1.00 95.75 86 TRP A C 1
ATOM 746 O O . TRP A 1 86 ? 1.778 -0.420 -12.671 1.00 95.75 86 TRP A O 1
ATOM 756 N N . PHE A 1 87 ? 2.918 1.004 -11.366 1.00 93.94 87 PHE A N 1
ATOM 757 C CA . PHE A 1 87 ? 1.747 1.781 -10.956 1.00 93.94 87 PHE A CA 1
ATOM 758 C C . PHE A 1 87 ? 1.163 2.666 -12.062 1.00 93.94 87 PHE A C 1
ATOM 760 O O . PHE A 1 87 ? 0.002 3.055 -11.960 1.00 93.94 87 PHE A O 1
ATOM 767 N N . ALA A 1 88 ? 1.935 3.004 -13.102 1.00 95.25 88 ALA A N 1
ATOM 768 C CA . ALA A 1 88 ? 1.445 3.844 -14.200 1.00 95.25 88 ALA A CA 1
ATOM 769 C C . ALA A 1 88 ? 0.984 3.056 -15.432 1.00 95.25 88 ALA A C 1
ATOM 771 O O . ALA A 1 88 ? 0.262 3.612 -16.255 1.00 95.25 88 ALA A O 1
ATOM 772 N N . ARG A 1 89 ? 1.434 1.806 -15.617 1.00 93.94 89 ARG A N 1
ATOM 773 C CA . ARG A 1 89 ? 1.153 1.032 -16.839 1.00 93.94 89 ARG A CA 1
ATOM 774 C C . ARG A 1 89 ? 0.624 -0.363 -16.556 1.00 93.94 89 ARG A C 1
ATOM 776 O O . ARG A 1 89 ? -0.425 -0.704 -17.080 1.00 93.94 89 ARG A O 1
ATOM 783 N N . VAL A 1 90 ? 1.334 -1.156 -15.755 1.00 95.19 90 VAL A N 1
ATOM 784 C CA . VAL A 1 90 ? 0.980 -2.571 -15.554 1.00 95.19 90 VAL A CA 1
ATOM 785 C C . VAL A 1 90 ? -0.320 -2.694 -14.763 1.00 95.19 90 VAL A C 1
ATOM 787 O O . VAL A 1 90 ? -1.272 -3.303 -15.242 1.00 95.19 90 VAL A O 1
ATOM 790 N N . LEU A 1 91 ? -0.391 -2.056 -13.594 1.00 93.00 91 LEU A N 1
ATOM 791 C CA . LEU A 1 91 ? -1.564 -2.117 -12.727 1.00 93.00 91 LEU A CA 1
ATOM 792 C C . LEU A 1 91 ? -2.835 -1.576 -13.421 1.00 93.00 91 LEU A C 1
ATOM 794 O O . LEU A 1 91 ? -3.825 -2.301 -13.443 1.00 93.00 91 LEU A O 1
ATOM 798 N N . PRO A 1 92 ? -2.837 -0.392 -14.073 1.00 92.81 92 PRO A N 1
ATOM 799 C CA . PRO A 1 92 ? -4.033 0.096 -14.768 1.00 92.81 92 PRO A CA 1
ATOM 800 C C . PRO A 1 92 ? -4.450 -0.720 -15.996 1.00 92.81 92 PRO A C 1
ATOM 802 O O . PRO A 1 92 ? -5.597 -0.623 -16.419 1.00 92.81 92 PRO A O 1
ATOM 805 N N . TYR A 1 93 ? -3.532 -1.486 -16.595 1.00 93.19 93 TYR A N 1
ATOM 806 C CA . TYR A 1 93 ? -3.851 -2.354 -17.729 1.00 93.19 93 TYR A CA 1
ATOM 807 C C . TYR A 1 93 ? -4.605 -3.611 -17.279 1.00 93.19 93 TYR A C 1
ATOM 809 O O . TYR A 1 93 ? -5.596 -3.988 -17.897 1.00 93.19 93 TYR A O 1
ATOM 817 N N . TYR A 1 94 ? -4.158 -4.240 -16.188 1.00 93.56 94 TYR A N 1
ATOM 818 C CA . TYR A 1 94 ? -4.752 -5.480 -15.676 1.00 93.56 94 TYR A CA 1
ATOM 819 C C . TYR A 1 94 ? -5.886 -5.262 -14.670 1.00 93.56 94 TYR A C 1
ATOM 821 O O . TYR A 1 94 ? -6.545 -6.220 -14.274 1.00 93.56 94 TYR A 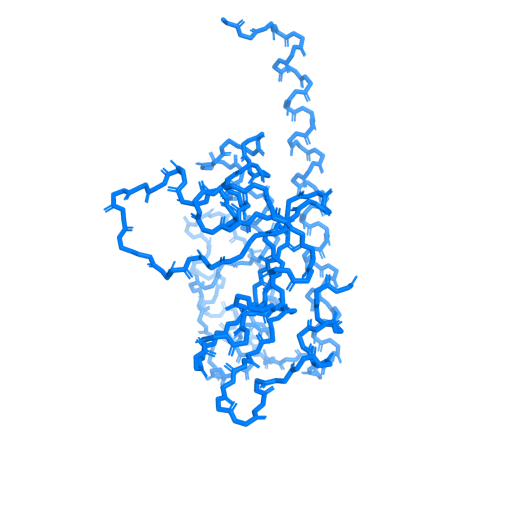O 1
ATOM 829 N N . SER A 1 95 ? -6.113 -4.033 -14.209 1.00 90.75 95 SER A N 1
ATOM 830 C CA . SER A 1 95 ? -7.098 -3.748 -13.167 1.00 90.75 95 SER A CA 1
ATOM 831 C C . SER A 1 95 ? -7.991 -2.575 -13.531 1.00 90.75 95 SER A C 1
ATOM 833 O O . SER A 1 95 ? -7.546 -1.539 -14.023 1.00 90.75 95 SER A O 1
ATOM 835 N N . ASN A 1 96 ? -9.278 -2.707 -13.211 1.00 88.88 96 ASN A N 1
ATOM 836 C CA . ASN A 1 96 ? -10.201 -1.588 -13.292 1.00 88.88 96 ASN A CA 1
ATOM 837 C C . ASN A 1 96 ? -9.948 -0.628 -12.122 1.00 88.88 96 ASN A C 1
ATOM 839 O O . ASN A 1 96 ? -10.453 -0.814 -11.014 1.00 88.88 96 ASN A O 1
ATOM 843 N N . MET A 1 97 ? -9.177 0.423 -12.398 1.00 87.88 9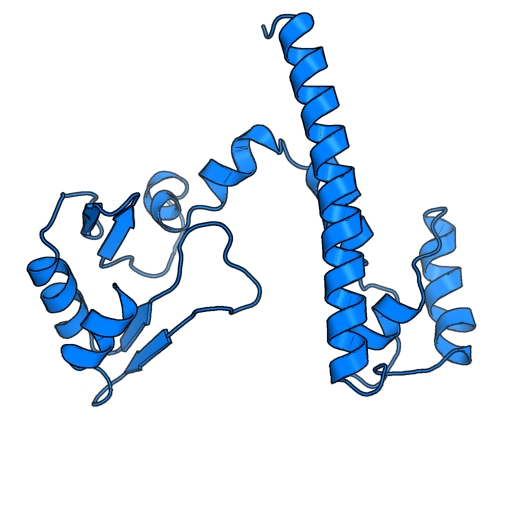7 MET A N 1
ATOM 844 C CA . MET A 1 97 ? -8.737 1.398 -11.397 1.00 87.88 97 MET A CA 1
ATOM 845 C C . MET A 1 97 ? -9.887 2.125 -10.687 1.00 87.88 97 MET A C 1
ATOM 847 O O . MET A 1 97 ? -9.693 2.613 -9.576 1.00 87.88 97 MET A O 1
ATOM 851 N N . GLN A 1 98 ? -11.094 2.136 -11.265 1.00 86.88 98 GLN A N 1
ATOM 852 C CA . GLN A 1 98 ? -12.281 2.723 -10.631 1.00 86.88 98 GLN A CA 1
ATOM 853 C C . GLN A 1 98 ? -12.692 1.977 -9.352 1.00 86.88 98 GLN A C 1
ATOM 855 O O . GLN A 1 98 ? -13.241 2.586 -8.439 1.00 86.88 98 GLN A O 1
ATOM 860 N N . PHE A 1 99 ? -12.391 0.678 -9.255 1.00 88.06 99 PHE A N 1
ATOM 861 C CA . PHE A 1 99 ? -12.687 -0.132 -8.069 1.00 88.06 99 PHE A CA 1
ATOM 862 C C . PHE A 1 99 ? -11.534 -0.188 -7.063 1.00 88.06 99 PHE A C 1
ATOM 864 O O . PHE A 1 99 ? -11.718 -0.706 -5.964 1.00 88.06 99 PHE A O 1
ATOM 871 N N . ARG A 1 100 ? -10.360 0.379 -7.391 1.00 87.00 100 ARG A N 1
ATOM 872 C CA . ARG A 1 100 ? -9.153 0.278 -6.553 1.00 87.00 100 ARG A CA 1
ATOM 873 C C . ARG A 1 100 ? -9.419 0.692 -5.106 1.00 87.00 100 ARG A C 1
ATOM 875 O O . ARG A 1 100 ? -9.075 -0.053 -4.203 1.00 87.00 100 ARG A O 1
ATOM 882 N N . ARG A 1 101 ? -10.039 1.859 -4.894 1.00 84.00 101 ARG A N 1
ATOM 883 C CA . ARG A 1 101 ? -10.265 2.403 -3.542 1.00 84.00 101 ARG A CA 1
ATOM 884 C C . ARG A 1 101 ? -11.183 1.531 -2.688 1.00 84.00 101 ARG A C 1
ATOM 886 O O . ARG A 1 101 ? -10.961 1.406 -1.495 1.00 84.00 101 ARG A O 1
ATOM 893 N N . ALA A 1 102 ? -12.199 0.929 -3.300 1.00 86.44 102 ALA A N 1
ATOM 894 C CA . ALA A 1 102 ? -13.110 0.043 -2.585 1.00 86.44 102 ALA A CA 1
ATOM 895 C C . ALA A 1 102 ? -12.433 -1.288 -2.228 1.00 86.44 102 ALA A C 1
ATOM 897 O O . ALA A 1 102 ? -12.662 -1.828 -1.153 1.00 86.44 102 ALA A O 1
ATOM 898 N N . TYR A 1 103 ? -11.589 -1.810 -3.122 1.00 89.00 103 TYR A N 1
ATOM 899 C CA . TYR A 1 103 ? -10.935 -3.108 -2.937 1.00 89.00 103 TYR A CA 1
ATOM 900 C C . TYR A 1 103 ? -9.615 -3.047 -2.163 1.00 89.00 103 TYR A C 1
ATOM 902 O O . TYR A 1 103 ? -9.137 -4.084 -1.718 1.00 89.00 103 TYR A O 1
ATOM 910 N N . GLU A 1 104 ? -9.019 -1.867 -1.982 1.00 89.06 104 GLU A N 1
ATOM 911 C CA . GLU A 1 104 ? -7.836 -1.708 -1.128 1.00 89.06 104 GLU A CA 1
ATOM 912 C C . GLU A 1 104 ? -8.171 -1.526 0.354 1.00 89.06 104 GLU A C 1
ATOM 914 O O . GLU A 1 104 ? -7.271 -1.629 1.192 1.00 89.06 104 GLU A O 1
ATOM 919 N N . ASP A 1 105 ? -9.438 -1.246 0.676 1.00 92.38 105 ASP A N 1
ATOM 920 C CA . ASP A 1 105 ? -9.890 -1.080 2.049 1.00 92.38 105 ASP A CA 1
ATOM 921 C C . ASP A 1 105 ? -9.879 -2.423 2.785 1.00 92.38 105 ASP A C 1
ATOM 923 O O . ASP A 1 105 ? -10.746 -3.285 2.613 1.00 92.38 105 ASP A O 1
ATOM 927 N N . LYS A 1 106 ? -8.889 -2.574 3.666 1.00 92.12 106 LYS A N 1
ATOM 928 C CA . LYS A 1 106 ? -8.694 -3.785 4.470 1.00 92.12 106 LYS A CA 1
ATOM 929 C C . LYS A 1 106 ? -9.879 -4.088 5.392 1.00 92.12 106 LYS A C 1
ATOM 931 O O . LYS A 1 106 ? -10.033 -5.244 5.779 1.00 92.12 106 LYS A O 1
ATOM 936 N N . CYS A 1 107 ? -10.714 -3.100 5.722 1.00 93.62 107 CYS A N 1
ATOM 937 C CA . CYS A 1 107 ? -11.936 -3.311 6.500 1.00 93.62 107 CYS A CA 1
ATOM 938 C C . CYS A 1 107 ? -13.013 -4.055 5.697 1.00 93.62 107 CYS A C 1
ATOM 940 O O . CYS A 1 107 ? -13.805 -4.793 6.271 1.00 93.62 107 CYS A O 1
ATOM 942 N N . MET A 1 108 ? -13.004 -3.948 4.366 1.00 92.25 108 MET A N 1
ATOM 943 C CA . MET A 1 108 ? -13.993 -4.601 3.503 1.00 92.25 108 MET A CA 1
ATOM 944 C C . MET A 1 108 ? -13.621 -6.030 3.118 1.00 92.25 108 MET A C 1
ATOM 946 O O . MET A 1 108 ? -14.460 -6.762 2.593 1.00 92.25 108 MET A O 1
ATOM 950 N N . HIS A 1 109 ? -12.394 -6.472 3.408 1.00 91.38 109 HIS A N 1
ATOM 951 C CA . HIS A 1 109 ? -11.948 -7.832 3.096 1.00 91.38 109 HIS A CA 1
ATOM 952 C C . HIS A 1 109 ? -12.869 -8.892 3.696 1.00 91.38 109 HIS A C 1
ATOM 954 O O . HIS A 1 109 ? -13.025 -9.968 3.120 1.00 91.38 109 HIS A O 1
ATOM 960 N N . SER A 1 110 ? -13.492 -8.582 4.838 1.00 90.38 110 SER A N 1
ATOM 961 C CA . SER A 1 110 ? -14.360 -9.528 5.513 1.00 90.38 110 SER A CA 1
ATOM 962 C C . SER A 1 110 ? -15.619 -9.878 4.713 1.00 90.38 110 SER A C 1
ATOM 964 O O . SER A 1 110 ? -16.072 -11.025 4.743 1.00 90.38 110 SER A O 1
ATOM 966 N N . VAL A 1 111 ? -16.116 -8.889 3.970 1.00 91.75 111 VAL A N 1
ATOM 967 C CA . VAL A 1 111 ? -17.276 -8.947 3.073 1.00 91.75 111 VAL A CA 1
ATOM 968 C C . VAL A 1 111 ? -16.884 -9.431 1.681 1.00 91.75 111 VAL A C 1
ATOM 970 O O . VAL A 1 111 ? -17.638 -10.167 1.058 1.00 91.75 111 VAL A O 1
ATOM 973 N N . LEU A 1 112 ? -15.717 -9.010 1.185 1.00 92.06 112 LEU A N 1
ATOM 974 C CA . LEU A 1 112 ? -15.258 -9.323 -0.171 1.00 92.06 112 LEU A CA 1
ATOM 975 C C . LEU A 1 112 ? -14.759 -10.764 -0.317 1.00 92.06 112 LEU A C 1
ATOM 977 O O . LEU A 1 112 ? -14.884 -11.330 -1.397 1.00 92.06 112 LEU A O 1
ATOM 981 N N . PHE A 1 113 ? -14.188 -11.332 0.749 1.00 92.25 113 PHE A N 1
ATOM 982 C CA . PHE A 1 113 ? -13.550 -12.652 0.729 1.00 92.25 113 PHE A CA 1
ATOM 983 C C . PHE A 1 113 ? -13.988 -13.527 1.919 1.00 92.25 113 PHE A C 1
ATOM 985 O O . PHE A 1 113 ? -13.133 -13.945 2.712 1.00 92.25 113 PHE A O 1
ATOM 992 N N . PRO A 1 114 ? -15.302 -13.737 2.140 1.00 92.00 114 PRO A N 1
ATOM 993 C CA . PRO A 1 114 ? -15.834 -14.464 3.300 1.00 92.00 114 PRO A CA 1
ATOM 994 C C . PRO A 1 114 ? -15.321 -15.906 3.412 1.00 92.00 114 PRO A C 1
ATOM 996 O O . PRO A 1 114 ? -15.205 -16.426 4.517 1.00 92.00 114 PRO A O 1
ATOM 999 N N . GLU A 1 115 ? -14.985 -16.527 2.289 1.00 95.88 115 GLU A N 1
ATOM 1000 C CA . GLU A 1 115 ? -14.525 -17.909 2.176 1.00 95.88 115 GLU A CA 1
ATOM 1001 C C . GLU A 1 115 ? -13.021 -18.095 2.421 1.00 95.88 115 GLU A C 1
ATOM 1003 O O . GLU A 1 115 ? -12.558 -19.225 2.580 1.00 95.88 115 GLU A O 1
ATOM 1008 N N . LEU A 1 116 ? -12.240 -17.010 2.445 1.00 94.81 116 LEU A N 1
ATOM 1009 C CA . LEU A 1 116 ? -10.790 -17.093 2.596 1.00 94.81 116 LEU A CA 1
ATOM 1010 C C . LEU A 1 116 ? -10.371 -17.061 4.066 1.00 94.81 116 LEU A C 1
ATOM 1012 O O . LEU A 1 116 ? -10.804 -16.207 4.844 1.00 94.81 116 LEU A O 1
ATOM 1016 N N . SER A 1 117 ? -9.435 -17.947 4.421 1.00 94.44 117 SER A N 1
ATOM 1017 C CA . SER A 1 117 ? -8.735 -17.864 5.702 1.00 94.44 117 SER A CA 1
ATOM 1018 C C . SER A 1 117 ? -7.941 -16.559 5.773 1.00 94.44 117 SER A C 1
ATOM 1020 O O . SER A 1 117 ? -7.157 -16.233 4.878 1.00 94.44 117 SER A O 1
ATOM 1022 N N . ARG A 1 118 ? -8.173 -15.789 6.834 1.00 90.69 118 ARG A N 1
ATOM 1023 C CA . ARG A 1 118 ? -7.659 -14.430 7.007 1.00 90.69 118 ARG A CA 1
ATOM 1024 C C . ARG A 1 118 ? -7.446 -14.129 8.490 1.00 90.69 118 ARG A C 1
ATOM 1026 O O . ARG A 1 118 ? -8.128 -14.724 9.325 1.00 90.69 118 ARG A O 1
ATOM 1033 N N . PRO A 1 119 ? -6.560 -13.180 8.836 1.00 91.38 119 PRO A N 1
ATOM 1034 C CA . PRO A 1 119 ? -6.474 -12.682 10.203 1.00 91.38 119 PRO A CA 1
ATOM 1035 C C . PRO A 1 119 ? -7.836 -12.179 10.696 1.00 91.38 119 PRO A C 1
ATOM 1037 O O . PRO A 1 119 ? -8.572 -11.534 9.944 1.00 91.38 119 PRO A O 1
ATOM 1040 N N . LYS A 1 120 ? -8.162 -12.457 11.961 1.00 92.31 120 LYS A N 1
ATOM 1041 C CA . LYS A 1 120 ? -9.380 -11.960 12.608 1.00 92.31 120 LYS A CA 1
ATOM 1042 C C . LYS A 1 120 ? -9.329 -10.432 12.679 1.00 92.31 120 LYS A C 1
ATOM 1044 O O . LYS A 1 120 ? -8.417 -9.861 13.270 1.00 92.31 120 LYS A O 1
ATOM 1049 N N . THR A 1 121 ? -10.327 -9.769 12.107 1.00 94.94 121 THR A N 1
ATOM 1050 C CA . THR A 1 121 ? -10.545 -8.334 12.309 1.00 94.94 121 THR A CA 1
ATOM 1051 C C . THR A 1 121 ? -11.390 -8.153 13.562 1.00 94.94 121 THR A C 1
ATOM 1053 O O . THR A 1 121 ? -12.537 -8.584 13.588 1.00 94.94 121 THR A O 1
ATOM 1056 N N . ILE A 1 122 ? -10.821 -7.558 14.608 1.00 95.75 122 ILE A N 1
ATOM 1057 C CA . ILE A 1 122 ? -11.506 -7.359 15.898 1.00 95.75 122 ILE A CA 1
ATOM 1058 C C . ILE A 1 122 ? -12.238 -6.014 15.971 1.00 95.75 122 ILE A C 1
ATOM 1060 O O . ILE A 1 122 ? -13.322 -5.931 16.541 1.00 95.75 122 ILE A O 1
ATOM 1064 N N . VAL A 1 123 ? -11.659 -4.985 15.349 1.00 96.94 123 VAL A N 1
ATOM 1065 C CA . VAL A 1 123 ? -12.156 -3.609 15.307 1.00 96.94 123 VAL A CA 1
ATOM 1066 C C . VAL A 1 123 ? -11.852 -3.029 13.929 1.00 96.94 123 VAL A C 1
ATOM 1068 O O . VAL A 1 123 ? -10.800 -3.297 13.343 1.00 96.94 123 VAL A O 1
ATOM 1071 N N . MET A 1 124 ? -12.769 -2.214 13.424 1.00 97.00 124 MET A N 1
ATOM 1072 C CA . MET A 1 124 ? -12.609 -1.405 12.222 1.00 97.00 124 MET A CA 1
ATOM 1073 C C . MET A 1 124 ? -12.930 0.050 12.551 1.00 97.00 124 MET A C 1
ATOM 1075 O O . MET A 1 124 ? -13.826 0.320 13.345 1.00 97.00 124 MET A O 1
ATOM 1079 N N . ASN A 1 125 ? -12.227 0.982 11.913 1.00 95.56 125 ASN A N 1
ATOM 1080 C CA . ASN A 1 125 ? -12.613 2.389 11.871 1.00 95.56 125 ASN A CA 1
ATOM 1081 C C . ASN A 1 125 ? -12.841 2.753 10.403 1.00 95.56 125 ASN A C 1
ATOM 1083 O O . ASN A 1 125 ? -11.898 2.755 9.611 1.00 95.56 125 ASN A O 1
ATOM 1087 N N . ILE A 1 126 ? -14.096 3.018 10.049 1.00 94.06 126 ILE A N 1
ATOM 1088 C CA . ILE A 1 126 ? -14.504 3.379 8.692 1.00 94.06 126 ILE A CA 1
ATOM 1089 C C . ILE A 1 126 ? -15.100 4.779 8.764 1.00 94.06 126 ILE A C 1
ATOM 1091 O O . ILE A 1 126 ? -16.147 4.988 9.375 1.00 94.06 126 ILE A O 1
ATOM 1095 N N . ALA A 1 127 ? -14.412 5.744 8.149 1.00 92.06 127 ALA A N 1
ATOM 1096 C CA . ALA A 1 127 ? -14.808 7.154 8.136 1.00 92.06 127 ALA A CA 1
ATOM 1097 C C . ALA A 1 127 ? -15.076 7.748 9.540 1.00 92.06 127 ALA A C 1
ATOM 1099 O O . ALA A 1 127 ? -15.991 8.550 9.713 1.00 92.06 127 ALA A O 1
ATOM 1100 N N . GLY A 1 128 ? -14.286 7.356 10.546 1.00 93.81 128 GLY A N 1
ATOM 1101 C CA . GLY A 1 128 ? -14.414 7.837 11.926 1.00 93.81 128 GLY A CA 1
ATOM 1102 C C . GLY A 1 128 ? -15.442 7.082 12.771 1.00 93.81 128 GLY A C 1
ATOM 1103 O O . GLY A 1 128 ? -15.565 7.358 13.962 1.00 93.81 128 GLY A O 1
ATOM 1104 N N . VAL A 1 129 ? -16.162 6.120 12.187 1.00 97.00 129 VAL A N 1
ATOM 1105 C CA . VAL A 1 129 ? -17.118 5.267 12.899 1.00 97.00 129 VAL A CA 1
ATOM 1106 C C . VAL A 1 129 ? -16.456 3.933 13.215 1.00 97.00 129 VAL A C 1
ATOM 1108 O O . VAL A 1 129 ? -15.887 3.289 12.329 1.00 97.00 129 VAL A O 1
ATOM 1111 N N . PHE A 1 130 ? -16.526 3.521 14.480 1.00 97.88 130 PHE A N 1
ATOM 1112 C CA . PHE A 1 130 ? -15.987 2.241 14.914 1.00 97.88 130 PHE A CA 1
ATOM 1113 C C . PHE A 1 130 ? -17.004 1.118 14.725 1.00 97.88 130 PHE A C 1
ATOM 1115 O O . PHE A 1 130 ? -18.196 1.278 14.989 1.00 97.88 130 PHE A O 1
ATOM 1122 N N . TYR A 1 131 ? -16.500 -0.033 14.301 1.00 98.06 131 TYR A N 1
ATOM 1123 C CA . TYR A 1 131 ? -17.253 -1.270 14.164 1.00 98.06 131 TYR A CA 1
ATOM 1124 C C . TYR A 1 131 ? -16.469 -2.410 14.803 1.00 98.06 131 TYR A C 1
ATOM 1126 O O . TYR A 1 131 ? -15.236 -2.406 14.778 1.00 98.06 131 TYR A O 1
ATOM 1134 N N . ASP A 1 132 ? -17.166 -3.407 15.332 1.00 96.50 132 ASP A N 1
ATOM 1135 C CA . ASP A 1 132 ? -16.528 -4.683 15.650 1.00 96.50 132 ASP A CA 1
ATOM 1136 C C . ASP A 1 132 ? -16.330 -5.546 14.390 1.00 96.50 132 ASP A C 1
ATOM 1138 O O . ASP A 1 132 ? -16.737 -5.186 13.282 1.00 96.50 132 ASP A O 1
ATOM 1142 N N . GLY A 1 133 ? -15.713 -6.718 14.558 1.00 92.94 133 GLY A N 1
ATOM 1143 C CA . GLY A 1 133 ? -15.467 -7.679 13.475 1.00 92.94 133 GLY A CA 1
ATOM 1144 C C . GLY A 1 133 ? -16.707 -8.182 12.721 1.00 92.94 133 GLY A C 1
ATOM 1145 O O . GLY A 1 133 ? -16.555 -8.805 11.671 1.00 92.94 133 GLY A O 1
ATOM 1146 N N . SER A 1 134 ? -17.916 -7.915 13.228 1.00 93.81 134 SER A N 1
ATOM 1147 C CA . SER A 1 134 ? -19.200 -8.298 12.628 1.00 93.81 134 SER A CA 1
ATOM 1148 C C . SER A 1 134 ? -19.948 -7.137 11.959 1.00 93.81 134 SER A C 1
ATOM 1150 O O . SER A 1 134 ? -21.094 -7.311 11.557 1.00 93.81 134 SER A O 1
ATOM 1152 N N . PHE A 1 135 ? -19.309 -5.968 11.807 1.00 95.69 135 PHE A N 1
ATOM 1153 C CA . PHE A 1 135 ? -19.923 -4.725 11.306 1.00 95.69 135 PHE A CA 1
ATOM 1154 C C . PHE A 1 135 ? -21.028 -4.147 12.199 1.00 95.69 135 PHE A C 1
ATOM 1156 O O . PHE A 1 135 ? -21.815 -3.309 11.752 1.00 95.69 135 PHE A O 1
ATOM 1163 N N . ARG A 1 136 ? -21.077 -4.514 13.482 1.00 97.50 136 ARG A N 1
ATOM 1164 C CA . ARG A 1 136 ? -21.909 -3.789 14.446 1.00 97.50 136 ARG A CA 1
ATOM 1165 C C . ARG A 1 136 ? -21.190 -2.502 14.840 1.00 97.50 136 ARG A C 1
ATOM 1167 O O . ARG A 1 136 ? -20.007 -2.539 15.170 1.00 97.50 136 ARG A O 1
ATOM 1174 N N . ILE A 1 137 ? -21.904 -1.376 14.800 1.00 98.31 137 ILE A N 1
ATOM 1175 C CA . ILE A 1 137 ? -21.387 -0.075 15.244 1.00 98.31 137 ILE A CA 1
ATOM 1176 C C . ILE A 1 137 ? -21.096 -0.146 16.745 1.00 98.31 137 ILE A C 1
ATOM 1178 O O . ILE A 1 137 ? -21.956 -0.566 17.518 1.00 98.31 137 ILE A O 1
ATOM 1182 N N . ILE A 1 138 ? -19.904 0.294 17.141 1.00 98.44 138 ILE A N 1
ATOM 1183 C CA . ILE A 1 138 ? -19.456 0.338 18.536 1.00 98.44 138 ILE A CA 1
ATOM 1184 C C . ILE A 1 138 ? -18.913 1.726 18.885 1.00 98.44 138 ILE A C 1
ATOM 1186 O O . ILE A 1 138 ? -18.533 2.514 18.016 1.00 98.44 138 ILE A O 1
ATOM 1190 N N . GLY A 1 139 ? -18.866 2.036 20.179 1.00 97.94 139 GLY A N 1
ATOM 1191 C CA . GLY A 1 139 ? -18.204 3.243 20.670 1.00 97.94 139 GLY A CA 1
ATOM 1192 C C . GLY A 1 139 ? -16.677 3.114 20.663 1.00 97.94 139 GLY A C 1
ATOM 1193 O O . GLY A 1 139 ? -16.130 2.013 20.701 1.00 97.94 139 GLY A O 1
ATOM 1194 N N . LYS A 1 140 ? -15.974 4.251 20.700 1.00 96.62 140 LYS A N 1
ATOM 1195 C CA . LYS A 1 140 ? -14.503 4.295 20.818 1.00 96.62 140 LYS A CA 1
ATOM 1196 C C . LYS A 1 140 ? -13.993 3.539 22.050 1.00 96.62 140 LYS A C 1
ATOM 1198 O O . LYS A 1 140 ? -13.017 2.807 21.959 1.00 96.62 140 LYS A O 1
ATOM 1203 N N . GLU A 1 141 ? -14.675 3.680 23.187 1.00 96.69 141 GLU A N 1
ATOM 1204 C CA . GLU A 1 141 ? -14.308 2.967 24.415 1.00 96.69 141 GLU A CA 1
ATOM 1205 C C . GLU A 1 141 ? -14.463 1.447 24.255 1.00 96.69 141 GLU A C 1
ATOM 1207 O O . GLU A 1 141 ? -13.569 0.698 24.634 1.00 96.69 141 GLU A O 1
ATOM 1212 N N . GLU A 1 142 ? -15.541 0.975 23.620 1.00 97.81 142 GLU A N 1
ATOM 1213 C CA . GLU A 1 142 ? -15.733 -0.456 23.334 1.00 97.81 142 GLU A CA 1
ATOM 1214 C C . GLU A 1 142 ? -14.676 -0.990 22.354 1.00 97.81 142 GLU A C 1
ATOM 1216 O O . GLU A 1 142 ? -14.205 -2.120 22.507 1.00 97.81 142 GLU A O 1
ATOM 1221 N N . ALA A 1 143 ? -14.244 -0.174 21.387 1.00 97.56 143 ALA A N 1
ATOM 1222 C CA . ALA A 1 143 ? -13.133 -0.506 20.499 1.00 97.56 143 ALA A CA 1
ATOM 1223 C C . ALA A 1 143 ? -11.820 -0.695 21.282 1.00 97.56 143 ALA A C 1
ATOM 1225 O O . ALA A 1 143 ? -11.148 -1.713 21.110 1.00 97.56 143 ALA A O 1
ATOM 1226 N N . VAL A 1 144 ? -11.492 0.227 22.196 1.00 97.06 144 VAL A N 1
ATOM 1227 C CA . VAL A 1 144 ? -10.313 0.116 23.075 1.00 97.06 144 VAL A CA 1
ATOM 1228 C C . VAL A 1 144 ? -10.405 -1.125 23.963 1.00 97.06 144 VAL A C 1
ATOM 1230 O O . VAL A 1 144 ? -9.455 -1.905 24.008 1.00 97.06 144 VAL A O 1
ATOM 1233 N N . GLN A 1 145 ? -11.554 -1.366 24.606 1.00 97.06 145 GLN A N 1
ATOM 1234 C CA . GLN A 1 145 ? -11.773 -2.573 25.413 1.00 97.06 145 GLN A CA 1
ATOM 1235 C C . GLN A 1 145 ? -11.630 -3.855 24.597 1.00 97.06 145 GLN A C 1
ATOM 1237 O O . GLN A 1 145 ? -11.130 -4.863 25.089 1.00 97.06 145 GLN A O 1
ATOM 1242 N N . THR A 1 146 ? -12.056 -3.840 23.337 1.00 96.62 146 THR A N 1
ATOM 1243 C CA . THR A 1 146 ? -11.916 -4.999 22.457 1.00 96.62 146 THR A CA 1
ATOM 1244 C C . THR A 1 146 ? -10.454 -5.290 22.149 1.00 96.62 146 THR A C 1
ATOM 1246 O O . THR A 1 146 ? -10.062 -6.447 22.243 1.00 96.62 146 THR A O 1
ATOM 1249 N N . CYS A 1 147 ? -9.639 -4.268 21.884 1.00 96.00 147 CYS A N 1
ATOM 1250 C CA . CYS A 1 147 ? -8.196 -4.433 21.714 1.00 96.00 147 CYS A CA 1
ATOM 1251 C C . CYS A 1 147 ? -7.504 -4.924 22.999 1.00 96.00 147 CYS A C 1
ATOM 1253 O O . CYS A 1 147 ? -6.677 -5.824 22.931 1.00 96.00 147 CYS A O 1
ATOM 1255 N N . LEU A 1 148 ? -7.875 -4.397 24.172 1.00 95.94 148 LEU A N 1
ATOM 1256 C CA . LEU A 1 148 ? -7.287 -4.786 25.467 1.00 95.94 148 LEU A CA 1
ATOM 1257 C C . LEU A 1 148 ? -7.527 -6.257 25.851 1.00 95.94 148 LEU A C 1
ATOM 1259 O O . LEU A 1 148 ? -6.812 -6.792 26.692 1.00 95.94 148 LEU A O 1
ATOM 1263 N N . ARG A 1 149 ? -8.539 -6.908 25.265 1.00 94.81 149 ARG A N 1
ATOM 1264 C CA . ARG A 1 149 ? -8.834 -8.333 25.496 1.00 94.81 149 ARG A CA 1
ATOM 1265 C C . ARG A 1 149 ? -7.954 -9.279 24.681 1.00 94.81 149 ARG A C 1
ATOM 1267 O O . ARG A 1 149 ? -7.988 -10.482 24.926 1.00 94.81 149 ARG A O 1
ATOM 1274 N N . GLU A 1 150 ? -7.220 -8.767 23.702 1.00 94.81 150 GLU A N 1
ATOM 1275 C CA . GLU A 1 150 ? -6.405 -9.574 22.801 1.00 94.81 150 GLU A CA 1
ATOM 1276 C C . GLU A 1 150 ? -4.940 -9.529 23.259 1.00 94.81 150 GLU A C 1
ATOM 1278 O O . GLU A 1 150 ? -4.390 -8.465 23.533 1.00 94.81 150 GLU A O 1
ATOM 1283 N N . HIS A 1 151 ? -4.299 -10.697 23.341 1.00 92.50 151 HIS A N 1
ATOM 1284 C CA . HIS A 1 151 ? -2.905 -10.820 23.790 1.00 92.50 151 HIS A CA 1
ATOM 1285 C C . HIS A 1 151 ? -1.902 -10.233 22.783 1.00 92.50 151 HIS A C 1
ATOM 1287 O O . HIS A 1 151 ? -0.847 -9.726 23.165 1.00 92.50 151 HIS A O 1
ATOM 1293 N N . GLU A 1 152 ? -2.216 -10.337 21.491 1.00 95.88 152 GLU A N 1
ATOM 1294 C CA . GLU A 1 152 ? -1.386 -9.840 20.400 1.00 95.88 152 GLU A CA 1
ATOM 1295 C C . GLU A 1 152 ? -2.267 -9.364 19.243 1.00 95.88 152 GLU A C 1
ATOM 1297 O O . GLU A 1 152 ? -3.188 -10.062 18.812 1.00 95.88 152 GLU A O 1
ATOM 1302 N N . PHE A 1 153 ? -1.983 -8.171 18.725 1.00 96.50 153 PHE A N 1
ATOM 1303 C CA . PHE A 1 153 ? -2.657 -7.623 17.552 1.00 96.50 153 PHE A CA 1
ATOM 1304 C C . PHE A 1 153 ? -1.808 -6.535 16.887 1.00 96.50 153 PHE A C 1
ATOM 1306 O O . PHE A 1 153 ? -0.749 -6.133 17.365 1.00 96.50 153 PHE A O 1
ATOM 1313 N N . LEU A 1 154 ? -2.289 -6.038 15.749 1.00 95.88 154 LEU A N 1
ATOM 1314 C CA . LEU A 1 154 ? -1.718 -4.871 15.090 1.00 95.88 154 LEU A CA 1
ATOM 1315 C C . LEU A 1 154 ? -2.809 -3.872 14.729 1.00 95.88 154 LEU A C 1
ATOM 1317 O O . LEU A 1 154 ? -3.925 -4.255 14.370 1.00 95.88 154 LEU A O 1
ATOM 1321 N N . ILE A 1 155 ? -2.457 -2.592 14.765 1.00 95.38 155 ILE A N 1
ATOM 1322 C CA . ILE A 1 155 ? -3.278 -1.502 14.241 1.00 95.38 155 ILE A CA 1
ATOM 1323 C C . ILE A 1 155 ? -2.584 -0.956 12.996 1.00 95.38 155 ILE A C 1
ATOM 1325 O O . ILE A 1 155 ? -1.374 -0.728 12.983 1.00 95.38 155 ILE A O 1
ATOM 1329 N N . LYS A 1 156 ? -3.356 -0.782 11.922 1.00 94.62 156 LYS A N 1
ATOM 1330 C CA . LYS A 1 156 ? -2.873 -0.256 10.643 1.00 94.62 156 LYS A CA 1
ATOM 1331 C C . LYS A 1 156 ? -3.984 0.507 9.920 1.00 94.62 156 LYS A C 1
ATOM 1333 O O . LYS A 1 156 ? -5.144 0.105 10.030 1.00 94.62 156 LYS A O 1
ATOM 1338 N N . PRO A 1 157 ? -3.656 1.525 9.108 1.00 93.06 157 PRO A N 1
ATOM 1339 C CA . PRO A 1 157 ? -4.638 2.158 8.242 1.00 93.06 157 PRO A CA 1
ATOM 1340 C C . PRO A 1 157 ? -5.200 1.148 7.240 1.00 93.06 157 PRO A C 1
ATOM 1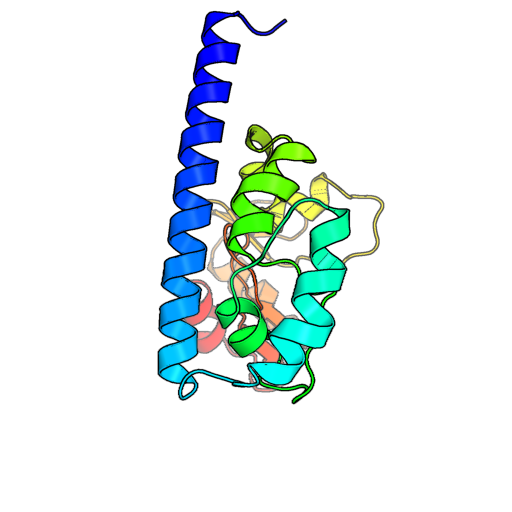342 O O . PRO A 1 157 ? -4.459 0.305 6.712 1.00 93.06 157 PRO A O 1
ATOM 1345 N N . SER A 1 158 ? -6.494 1.242 6.946 1.00 91.62 158 SER A N 1
ATOM 1346 C CA . SER A 1 158 ? -7.152 0.303 6.041 1.00 91.62 158 SER A CA 1
ATOM 1347 C C . SER A 1 158 ? -6.951 0.667 4.564 1.00 91.62 158 SER A C 1
ATOM 1349 O O . SER A 1 158 ? -6.618 -0.221 3.778 1.00 91.62 158 SER A O 1
ATOM 1351 N N . ILE A 1 159 ? -7.026 1.957 4.217 1.00 89.25 159 ILE A N 1
ATOM 1352 C CA . ILE A 1 159 ? -6.921 2.517 2.853 1.00 89.25 159 ILE A CA 1
ATOM 1353 C C . ILE A 1 159 ? -5.571 3.217 2.634 1.00 89.25 159 ILE A C 1
ATOM 1355 O O . ILE A 1 159 ? -4.949 3.688 3.585 1.00 89.25 159 ILE A O 1
ATOM 1359 N N . ASP A 1 160 ? -5.117 3.269 1.371 1.00 77.31 160 ASP A N 1
ATOM 1360 C CA . ASP A 1 160 ? -3.918 3.987 0.894 1.00 77.31 160 ASP A CA 1
ATOM 1361 C C . ASP A 1 160 ? -2.637 3.700 1.723 1.00 77.31 160 ASP A C 1
ATOM 1363 O O . ASP A 1 160 ? -1.667 4.463 1.721 1.00 77.31 160 ASP A O 1
ATOM 1367 N N . SER A 1 161 ? -2.608 2.548 2.403 1.00 73.81 161 SER A N 1
ATOM 1368 C CA . SER A 1 161 ? -1.473 2.038 3.169 1.00 73.81 161 SER A CA 1
ATOM 1369 C C . SER A 1 161 ? -0.874 0.801 2.499 1.00 73.81 161 SER A C 1
ATOM 1371 O O . SER A 1 161 ? -1.569 -0.155 2.135 1.00 73.81 161 SER A O 1
ATOM 1373 N N . GLY A 1 162 ? 0.450 0.829 2.347 1.00 71.31 162 GLY A N 1
ATOM 1374 C CA . GLY A 1 162 ? 1.272 -0.228 1.765 1.00 71.31 162 GLY A CA 1
ATOM 1375 C C . GLY A 1 162 ? 2.708 -0.152 2.290 1.00 71.31 162 GLY A C 1
ATOM 1376 O O . GLY A 1 162 ? 3.051 0.757 3.048 1.00 71.31 162 GLY A O 1
ATOM 1377 N N . GLU A 1 163 ? 3.545 -1.118 1.902 1.00 74.94 163 GLU A N 1
ATOM 1378 C CA . GLU A 1 163 ? 4.980 -1.170 2.252 1.00 74.94 163 GLU A CA 1
ATOM 1379 C C . GLU A 1 163 ? 5.280 -1.234 3.766 1.00 74.94 163 GLU A C 1
ATOM 1381 O O . GLU A 1 163 ? 6.351 -0.826 4.207 1.00 74.94 163 GLU A O 1
ATOM 1386 N N . GLY A 1 164 ? 4.343 -1.728 4.582 1.00 79.25 164 GLY A N 1
ATOM 1387 C CA . GLY A 1 164 ? 4.544 -1.867 6.030 1.00 79.25 164 GLY A CA 1
ATOM 1388 C C . GLY A 1 164 ? 4.515 -0.548 6.812 1.00 79.25 164 GLY A C 1
ATOM 1389 O O . GLY A 1 164 ? 4.973 -0.490 7.949 1.00 79.25 164 GLY A O 1
ATOM 1390 N N . ARG A 1 165 ? 4.012 0.535 6.211 1.00 84.31 165 ARG A N 1
ATOM 1391 C CA . ARG A 1 165 ? 3.969 1.858 6.842 1.00 84.31 165 ARG A CA 1
ATOM 1392 C C . ARG A 1 165 ? 2.802 1.995 7.814 1.00 84.31 165 ARG A C 1
ATOM 1394 O O . ARG A 1 165 ? 1.707 1.529 7.516 1.00 84.31 165 ARG A O 1
ATOM 1401 N N . LEU A 1 166 ? 3.030 2.757 8.890 1.00 89.56 166 LEU A N 1
ATOM 1402 C CA . LEU A 1 166 ? 2.012 3.104 9.892 1.00 89.56 166 LEU A CA 1
ATOM 1403 C C . LEU A 1 166 ? 1.363 1.860 10.518 1.00 89.56 166 LEU A C 1
ATOM 1405 O O . LEU A 1 166 ? 0.161 1.829 10.742 1.00 89.56 166 LEU A O 1
ATOM 1409 N N . ILE A 1 167 ? 2.158 0.813 10.737 1.00 92.88 167 ILE A N 1
ATOM 1410 C CA . ILE A 1 167 ? 1.721 -0.389 11.440 1.00 92.88 167 ILE A CA 1
ATOM 1411 C C . ILE A 1 167 ? 2.305 -0.326 12.846 1.00 92.88 167 ILE A C 1
ATOM 1413 O O . ILE A 1 167 ? 3.521 -0.202 12.992 1.00 92.88 167 ILE A O 1
ATOM 1417 N N . THR A 1 168 ? 1.442 -0.441 13.848 1.00 94.38 168 THR A N 1
ATOM 1418 C CA . THR A 1 168 ? 1.835 -0.582 15.251 1.00 94.38 168 THR A CA 1
ATOM 1419 C C . THR A 1 168 ? 1.469 -1.986 15.703 1.00 94.38 168 THR A C 1
ATOM 1421 O O . THR A 1 168 ? 0.330 -2.414 15.511 1.00 94.38 168 THR A O 1
ATOM 1424 N N . PHE A 1 169 ? 2.438 -2.701 16.264 1.00 95.38 169 PHE A N 1
ATOM 1425 C CA . PHE A 1 169 ? 2.248 -4.023 16.853 1.00 95.38 169 PHE A CA 1
ATOM 1426 C C . PHE A 1 169 ? 2.043 -3.868 18.359 1.00 95.38 169 PHE A C 1
ATOM 1428 O O . PHE A 1 169 ? 2.628 -2.971 18.962 1.00 95.38 169 PHE A O 1
ATOM 1435 N N . PHE A 1 170 ? 1.201 -4.717 18.934 1.00 95.88 170 PHE A N 1
ATOM 1436 C CA . PHE A 1 170 ? 0.932 -4.781 20.364 1.00 95.88 170 PHE A CA 1
ATOM 1437 C C . PHE A 1 170 ? 1.039 -6.239 20.798 1.00 95.88 170 PHE A C 1
ATOM 1439 O O . PHE A 1 170 ? 0.398 -7.098 20.190 1.00 95.88 170 PHE A O 1
ATOM 1446 N N . SER A 1 171 ? 1.826 -6.514 21.835 1.00 95.12 171 SER A N 1
ATOM 1447 C CA . SER A 1 171 ? 1.991 -7.859 22.391 1.00 95.12 171 SER A CA 1
ATOM 1448 C C . SER A 1 171 ? 2.305 -7.809 23.883 1.00 95.12 171 SER A C 1
ATOM 1450 O O . SER A 1 171 ? 3.132 -6.996 24.301 1.00 95.12 171 SER A O 1
ATOM 1452 N N . GLY A 1 172 ? 1.697 -8.698 24.672 1.00 88.69 172 GLY A N 1
ATOM 1453 C CA . GLY A 1 172 ? 1.994 -8.829 26.103 1.00 88.69 172 GLY A CA 1
ATOM 1454 C C . GLY A 1 172 ? 1.831 -7.505 26.858 1.00 88.69 172 GLY A C 1
ATOM 1455 O O . GLY A 1 172 ? 0.814 -6.830 26.715 1.00 88.69 172 GLY A O 1
ATOM 1456 N N . ASP A 1 173 ? 2.854 -7.108 27.616 1.00 80.19 173 ASP A N 1
ATOM 1457 C CA . ASP A 1 173 ? 2.840 -5.900 28.460 1.00 80.19 173 ASP A CA 1
ATOM 1458 C C . ASP A 1 173 ? 2.764 -4.575 27.669 1.00 80.19 173 ASP A C 1
ATOM 1460 O O . ASP A 1 173 ? 2.450 -3.523 28.229 1.00 80.19 173 ASP A O 1
ATOM 1464 N N . GLU A 1 174 ? 3.016 -4.595 26.354 1.00 79.25 174 GLU A N 1
ATOM 1465 C CA . GLU A 1 174 ? 2.859 -3.414 25.492 1.00 79.25 174 GLU A CA 1
ATOM 1466 C C . GLU A 1 174 ? 1.382 -3.090 25.206 1.00 79.25 174 GLU A C 1
ATOM 1468 O O . GLU A 1 174 ? 1.051 -1.975 24.787 1.00 79.25 174 GLU A O 1
ATOM 1473 N N . VAL A 1 175 ? 0.477 -4.041 25.461 1.00 88.00 175 VAL A N 1
ATOM 1474 C CA . VAL A 1 175 ? -0.971 -3.859 25.341 1.00 88.00 175 VAL A CA 1
ATOM 1475 C C . VAL A 1 175 ? -1.468 -3.018 26.520 1.00 88.00 175 VAL A C 1
ATOM 1477 O O . VAL A 1 175 ? -1.851 -3.528 27.569 1.00 88.00 175 VAL A O 1
ATOM 1480 N N . ASN A 1 176 ? -1.488 -1.697 26.347 1.00 92.62 176 ASN A N 1
ATOM 1481 C CA . ASN A 1 176 ? -2.067 -0.776 27.324 1.00 92.62 176 ASN A CA 1
ATOM 1482 C C . ASN A 1 176 ? -3.012 0.239 26.673 1.00 92.62 176 ASN A C 1
ATOM 1484 O O . ASN A 1 176 ? -2.932 0.543 25.480 1.00 92.62 176 ASN A O 1
ATOM 1488 N N . ARG A 1 177 ? -3.920 0.770 27.496 1.00 94.62 177 ARG A N 1
ATOM 1489 C CA . ARG A 1 177 ? -4.981 1.690 27.074 1.00 94.62 177 ARG A CA 1
ATOM 1490 C C . ARG A 1 177 ? -4.424 2.919 26.359 1.00 94.62 177 ARG A C 1
ATOM 1492 O O . ARG A 1 177 ? -4.908 3.247 25.280 1.00 94.62 177 ARG A O 1
ATOM 1499 N N . ASP A 1 178 ? -3.421 3.573 26.934 1.00 93.06 178 ASP A N 1
ATOM 1500 C CA . ASP A 1 178 ? -2.911 4.852 26.432 1.00 93.06 178 ASP A CA 1
ATOM 1501 C C . ASP A 1 178 ? -2.250 4.698 25.057 1.00 93.06 178 ASP A C 1
ATOM 1503 O O . ASP A 1 178 ? -2.470 5.512 24.156 1.00 93.06 178 ASP A O 1
ATOM 1507 N N . ALA A 1 179 ? -1.494 3.616 24.855 1.00 92.62 179 ALA A N 1
ATOM 1508 C CA . ALA A 1 179 ? -0.865 3.300 23.577 1.00 92.62 179 ALA A CA 1
ATOM 1509 C C . ALA A 1 179 ? -1.898 2.994 22.480 1.00 92.62 179 ALA A C 1
ATOM 1511 O O . ALA A 1 179 ? -1.762 3.477 21.350 1.00 92.62 179 ALA A O 1
ATOM 1512 N N . ILE A 1 180 ? -2.951 2.240 22.810 1.00 95.00 180 ILE A N 1
ATOM 1513 C CA . ILE A 1 180 ? -4.059 1.961 21.886 1.00 95.00 180 ILE A CA 1
ATOM 1514 C C . ILE A 1 180 ? -4.776 3.263 21.539 1.00 95.00 180 ILE A C 1
ATOM 1516 O O . ILE A 1 180 ? -4.942 3.563 20.359 1.00 95.00 180 ILE A O 1
ATOM 1520 N N . GLN A 1 181 ? -5.145 4.054 22.551 1.00 94.25 181 GLN A N 1
ATOM 1521 C CA . GLN A 1 181 ? -5.869 5.311 22.390 1.00 94.25 181 GLN A CA 1
ATOM 1522 C C . GLN A 1 181 ? -5.116 6.263 21.459 1.00 94.25 181 GLN A C 1
ATOM 1524 O O . GLN A 1 181 ? -5.682 6.743 20.486 1.00 94.25 181 GLN A O 1
ATOM 1529 N N . LYS A 1 182 ? -3.813 6.436 21.695 1.00 92.62 182 LYS A N 1
ATOM 1530 C CA . LYS A 1 182 ? -2.929 7.258 20.862 1.00 92.62 182 LYS A CA 1
ATOM 1531 C C . LYS A 1 182 ? -2.818 6.767 19.415 1.00 92.62 182 LYS A C 1
ATOM 1533 O O . LYS A 1 182 ? -2.505 7.558 18.536 1.00 92.62 182 LYS A O 1
ATOM 1538 N N . THR A 1 183 ? -2.997 5.470 19.173 1.00 92.44 183 THR A N 1
ATOM 1539 C CA . THR A 1 183 ? -2.859 4.878 17.832 1.00 92.44 183 THR A CA 1
ATOM 1540 C C . THR A 1 183 ? -4.162 4.938 17.033 1.00 92.44 183 THR A C 1
ATOM 1542 O O . THR A 1 183 ? -4.114 4.951 15.805 1.00 92.44 183 THR A O 1
ATOM 1545 N N . ILE A 1 184 ? -5.318 4.947 17.706 1.00 90.44 184 ILE A N 1
ATOM 1546 C CA . ILE A 1 184 ? -6.635 5.048 17.054 1.00 90.44 184 ILE A CA 1
ATOM 1547 C C . ILE A 1 184 ? -7.131 6.492 16.880 1.00 90.44 184 ILE A C 1
ATOM 1549 O O . ILE A 1 184 ? -8.162 6.679 16.228 1.00 90.44 184 ILE A O 1
ATOM 1553 N N . ASP A 1 185 ? -6.429 7.464 17.468 1.00 83.00 185 ASP A N 1
ATOM 1554 C CA . ASP A 1 185 ? -6.656 8.912 17.338 1.00 83.00 185 ASP A CA 1
ATOM 1555 C C . ASP A 1 185 ? -5.948 9.488 16.101 1.00 83.00 185 ASP A C 1
ATOM 1557 O O . ASP A 1 185 ? -6.585 10.307 15.398 1.00 83.00 185 ASP A O 1
#